Protein AF-A0A8T6ILC2-F1 (afdb_monomer_lite)

Secondary structure (DSSP, 8-state):
-HHHHHHHHHT-SEEEEEE-SSS--TTHHHHHHHHHTTEEEEEEEEE-SS-EEEEEEETTS-TTPPP--EEETTSEEEEEEEEEEETTTTEEEEEEEEEES-GGGGGGEEEEEEEE-TT--EEEEPPPEE--SSBPPPEEEEEE-TTPPSEEEEEEEEEEESTTTT-EEPEEETTT--EESSEEEEEEEE--

pLDDT: mean 87.61, std 8.76, range [58.69, 98.25]

Structure (mmCIF, N/CA/C/O backbone):
data_AF-A0A8T6ILC2-F1
#
_entry.id   AF-A0A8T6ILC2-F1
#
loop_
_atom_site.group_PDB
_atom_site.id
_atom_site.type_symbol
_atom_site.label_atom_id
_atom_site.label_alt_id
_atom_site.label_comp_id
_atom_site.label_asym_id
_atom_site.label_entity_id
_atom_site.label_seq_id
_atom_site.pdbx_PDB_ins_code
_atom_site.Cartn_x
_atom_site.Cartn_y
_atom_site.Cartn_z
_atom_site.occupancy
_atom_site.B_iso_or_equiv
_atom_site.auth_seq_id
_atom_site.auth_comp_id
_atom_site.auth_asym_id
_atom_site.auth_atom_id
_atom_site.pdbx_PDB_model_num
ATOM 1 N N . MET A 1 1 ? 20.464 -16.814 -11.482 1.00 58.69 1 MET A N 1
ATOM 2 C CA . MET A 1 1 ? 19.665 -16.179 -12.547 1.00 58.69 1 MET A CA 1
ATOM 3 C C . MET A 1 1 ? 18.158 -16.313 -12.334 1.00 58.69 1 MET A C 1
ATOM 5 O O . MET A 1 1 ? 17.590 -15.337 -11.878 1.00 58.69 1 MET A O 1
ATOM 9 N N . GLN A 1 2 ? 17.495 -17.464 -12.552 1.00 63.25 2 GLN A N 1
ATOM 10 C CA . GLN A 1 2 ? 16.023 -17.565 -12.376 1.00 63.25 2 GLN A CA 1
ATOM 11 C C . GLN A 1 2 ? 15.540 -17.148 -10.967 1.00 63.25 2 GLN A C 1
ATOM 13 O O . GLN A 1 2 ? 14.618 -16.349 -10.848 1.00 63.25 2 GLN A O 1
ATOM 18 N N . ASN A 1 3 ? 16.231 -17.577 -9.903 1.00 67.19 3 ASN A N 1
ATOM 19 C CA . ASN A 1 3 ? 15.891 -17.179 -8.525 1.00 67.19 3 ASN A CA 1
ATOM 20 C C . ASN A 1 3 ? 16.144 -15.689 -8.221 1.00 67.19 3 ASN A C 1
ATOM 22 O O . ASN A 1 3 ? 15.488 -15.130 -7.351 1.00 67.19 3 ASN A O 1
ATOM 26 N N . GLU A 1 4 ? 17.094 -15.049 -8.906 1.00 73.69 4 GLU A N 1
ATOM 27 C CA . GLU A 1 4 ? 17.408 -13.624 -8.708 1.00 73.69 4 GLU A CA 1
ATOM 28 C C . GLU A 1 4 ? 16.397 -12.741 -9.444 1.00 73.69 4 GLU A C 1
ATOM 30 O O . GLU A 1 4 ? 15.959 -11.733 -8.903 1.00 73.69 4 GLU A O 1
ATOM 35 N N . ILE A 1 5 ? 15.980 -13.159 -10.644 1.00 73.75 5 ILE A N 1
ATOM 36 C CA . ILE A 1 5 ? 14.933 -12.493 -11.424 1.00 73.75 5 ILE A CA 1
ATOM 37 C C . ILE A 1 5 ? 13.593 -12.586 -10.690 1.00 73.75 5 ILE A C 1
ATOM 39 O O . ILE A 1 5 ? 12.946 -11.564 -10.499 1.00 73.75 5 ILE A O 1
ATOM 43 N N . ALA A 1 6 ? 13.214 -13.773 -10.204 1.00 72.19 6 ALA A N 1
ATOM 44 C CA . ALA A 1 6 ? 11.998 -13.942 -9.408 1.00 72.19 6 ALA A CA 1
ATOM 45 C C . ALA A 1 6 ? 12.031 -13.089 -8.127 1.00 72.19 6 ALA A C 1
ATOM 47 O O . ALA A 1 6 ? 11.072 -12.387 -7.824 1.00 72.19 6 ALA A O 1
ATOM 48 N N . ALA A 1 7 ? 13.166 -13.068 -7.416 1.00 70.31 7 ALA A N 1
ATOM 49 C CA . ALA A 1 7 ? 13.316 -12.235 -6.226 1.00 70.31 7 ALA A CA 1
ATOM 50 C C . ALA A 1 7 ? 13.180 -10.733 -6.530 1.00 70.31 7 ALA A C 1
ATOM 52 O O . ALA A 1 7 ? 12.572 -10.024 -5.733 1.00 70.31 7 ALA A O 1
ATOM 53 N N . ALA A 1 8 ? 13.718 -10.262 -7.659 1.00 74.25 8 ALA A N 1
ATOM 54 C CA . ALA A 1 8 ? 13.596 -8.873 -8.094 1.00 74.25 8 ALA A CA 1
ATOM 55 C C . ALA A 1 8 ? 12.170 -8.524 -8.565 1.00 74.25 8 ALA A C 1
ATOM 57 O O . ALA A 1 8 ? 11.694 -7.421 -8.306 1.00 74.25 8 ALA A O 1
ATOM 58 N N . ILE A 1 9 ? 11.469 -9.455 -9.217 1.00 78.88 9 ILE A N 1
ATOM 59 C CA . ILE A 1 9 ? 10.058 -9.316 -9.619 1.00 78.88 9 ILE A CA 1
ATOM 60 C C . ILE A 1 9 ? 9.171 -9.155 -8.380 1.00 78.88 9 ILE A C 1
ATOM 62 O O . ILE A 1 9 ? 8.407 -8.197 -8.291 1.00 78.88 9 ILE A O 1
ATOM 66 N N . ASP A 1 10 ? 9.337 -10.027 -7.385 1.00 70.50 10 ASP A N 1
ATOM 67 C CA . ASP A 1 10 ? 8.551 -10.006 -6.143 1.00 70.50 10 ASP A CA 1
ATOM 68 C C . ASP A 1 10 ? 8.832 -8.768 -5.268 1.00 70.50 10 ASP A C 1
ATOM 70 O O . ASP A 1 10 ? 8.049 -8.411 -4.386 1.00 70.50 10 ASP A O 1
ATOM 74 N N . GLU A 1 11 ? 9.960 -8.093 -5.495 1.00 71.75 11 GLU A N 1
ATOM 75 C CA . GLU A 1 11 ? 10.343 -6.856 -4.812 1.00 71.75 11 GLU A CA 1
ATOM 76 C C . GLU A 1 11 ? 9.658 -5.603 -5.365 1.00 71.75 11 GLU A C 1
ATOM 78 O O . GLU A 1 11 ? 9.783 -4.537 -4.761 1.00 71.75 11 GLU A O 1
ATOM 83 N N . ASN A 1 12 ? 8.912 -5.703 -6.469 1.00 74.50 12 ASN A N 1
ATOM 84 C CA . ASN A 1 12 ? 8.311 -4.554 -7.140 1.00 74.50 12 ASN A CA 1
ATOM 85 C C . ASN A 1 12 ? 6.824 -4.819 -7.424 1.00 74.50 12 ASN A C 1
ATOM 87 O O . ASN A 1 12 ? 6.505 -5.805 -8.081 1.00 74.50 12 ASN A O 1
ATOM 91 N N . PRO A 1 13 ? 5.872 -3.954 -7.021 1.00 72.19 13 PRO A N 1
ATOM 92 C CA . PRO A 1 13 ? 4.458 -4.184 -7.310 1.00 72.19 13 PRO A CA 1
ATOM 93 C C . PRO A 1 13 ? 4.099 -3.753 -8.724 1.00 72.19 13 PRO A C 1
ATOM 95 O O . PRO A 1 13 ? 2.994 -4.020 -9.170 1.00 72.19 13 PRO A O 1
ATOM 98 N N . PHE A 1 14 ? 5.015 -3.066 -9.402 1.00 78.56 14 PHE A N 1
ATOM 99 C CA . PHE A 1 14 ? 4.889 -2.551 -10.743 1.00 78.56 14 PHE A CA 1
ATOM 100 C C . PHE A 1 14 ? 6.153 -2.932 -11.482 1.00 78.56 14 PHE A C 1
ATOM 102 O O . PHE A 1 14 ? 7.262 -2.669 -11.016 1.00 78.56 14 PHE A O 1
ATOM 109 N N . LEU A 1 15 ? 5.974 -3.532 -12.644 1.00 88.19 15 LEU A N 1
ATOM 110 C CA . LEU A 1 15 ? 7.062 -3.935 -13.508 1.00 88.19 15 LEU A CA 1
ATOM 111 C C . LEU A 1 15 ? 6.803 -3.358 -14.889 1.00 88.19 15 LEU A C 1
ATOM 113 O O . LEU A 1 15 ? 5.693 -3.437 -15.414 1.00 88.19 15 LEU A O 1
ATOM 117 N N . LEU A 1 16 ? 7.842 -2.765 -15.466 1.00 90.75 16 LEU A N 1
ATOM 118 C CA . LEU A 1 16 ? 7.870 -2.442 -16.881 1.00 90.75 16 LEU A CA 1
ATOM 119 C C . LEU A 1 16 ? 8.690 -3.517 -17.568 1.00 90.75 16 LEU A C 1
ATOM 121 O O . LEU A 1 16 ? 9.898 -3.617 -17.348 1.00 90.75 16 LEU A O 1
ATOM 125 N N . PHE A 1 17 ? 8.026 -4.324 -18.382 1.00 93.94 17 PHE A N 1
ATOM 126 C CA . PHE A 1 17 ? 8.690 -5.338 -19.176 1.00 93.94 17 PHE A CA 1
ATOM 127 C C . PHE A 1 17 ? 8.902 -4.799 -20.586 1.00 93.94 17 PHE A C 1
ATOM 129 O O . PHE A 1 17 ? 7.945 -4.612 -21.335 1.00 93.94 17 PHE A O 1
ATOM 136 N N . SER A 1 18 ? 10.160 -4.492 -20.906 1.00 94.06 18 SER A N 1
ATOM 137 C CA . SER A 1 18 ? 10.584 -3.940 -22.193 1.00 94.06 18 SER A CA 1
ATOM 138 C C . SER A 1 18 ? 11.360 -4.986 -22.983 1.00 94.06 18 SER A C 1
ATOM 140 O O . SER A 1 18 ? 12.277 -5.606 -22.441 1.00 94.06 18 SER A O 1
ATOM 142 N N . TYR A 1 19 ? 11.010 -5.182 -24.251 1.00 94.31 19 TYR A N 1
ATOM 143 C CA . TYR A 1 19 ? 11.676 -6.135 -25.138 1.00 94.31 19 TYR A CA 1
ATOM 144 C C . TYR A 1 19 ? 11.563 -5.718 -26.609 1.00 94.31 19 TYR A C 1
ATOM 146 O O . TYR A 1 19 ? 10.662 -4.971 -26.980 1.00 94.31 19 TYR A O 1
ATOM 154 N N . ASN A 1 20 ? 12.465 -6.220 -27.458 1.00 94.56 20 ASN A N 1
ATOM 155 C CA . ASN A 1 20 ? 12.355 -6.087 -28.913 1.00 94.56 20 ASN A CA 1
ATOM 156 C C . ASN A 1 20 ? 11.513 -7.258 -29.469 1.00 94.56 20 ASN A C 1
ATOM 158 O O . ASN A 1 20 ? 11.902 -8.415 -29.277 1.00 94.56 20 ASN A O 1
ATOM 162 N N . PRO A 1 21 ? 10.380 -7.011 -30.157 1.00 89.19 21 PRO A N 1
ATOM 163 C CA . PRO A 1 21 ? 9.545 -8.067 -30.737 1.00 89.19 21 PRO A CA 1
ATOM 164 C C . PRO A 1 21 ? 10.257 -8.961 -31.758 1.00 89.19 21 PRO A C 1
ATOM 166 O O . PRO A 1 21 ? 9.912 -10.139 -31.866 1.00 89.19 21 PRO A O 1
ATOM 169 N N . GLN A 1 22 ? 11.227 -8.411 -32.496 1.00 90.06 22 GLN A N 1
ATOM 170 C CA . GLN A 1 22 ? 11.993 -9.116 -33.531 1.00 90.06 22 GLN A CA 1
ATOM 171 C C . GLN A 1 22 ? 13.169 -9.912 -32.954 1.00 90.06 22 GLN A C 1
ATOM 173 O O . GLN A 1 22 ? 13.629 -10.873 -33.567 1.00 90.06 22 GLN A O 1
ATOM 178 N N . GLU A 1 23 ? 13.645 -9.533 -31.767 1.00 88.81 23 GLU A N 1
ATOM 179 C CA . GLU A 1 23 ? 14.846 -10.084 -31.133 1.00 88.81 23 GLU A CA 1
ATOM 180 C C . GLU A 1 23 ? 14.536 -10.591 -29.718 1.00 88.81 23 GLU A C 1
ATOM 182 O O . GLU A 1 23 ? 15.171 -10.206 -28.732 1.00 88.81 23 GLU A O 1
ATOM 187 N N . LYS A 1 24 ? 13.532 -11.468 -29.592 1.00 84.06 24 LYS A N 1
ATOM 188 C CA . LYS A 1 24 ? 13.235 -12.114 -28.307 1.00 84.06 24 LYS A CA 1
ATOM 189 C C . LYS A 1 24 ? 14.421 -12.9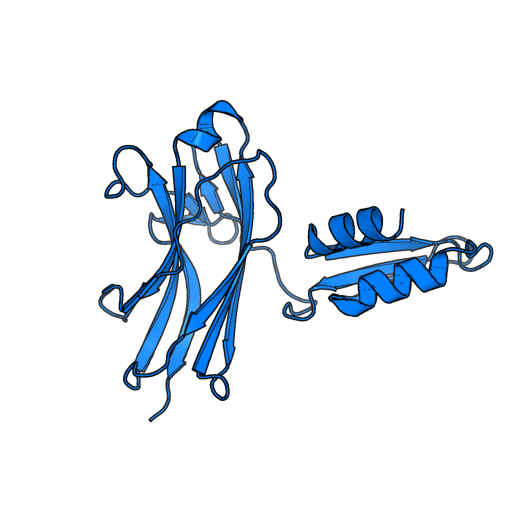73 -27.871 1.00 84.06 24 LYS A C 1
ATOM 191 O O . LYS A 1 24 ? 14.809 -13.905 -28.569 1.00 84.06 24 LYS A O 1
ATOM 196 N N . SER A 1 25 ? 14.979 -12.668 -26.702 1.00 84.06 25 SER A N 1
ATOM 197 C CA . SER A 1 25 ? 16.040 -13.477 -26.097 1.00 84.06 25 SER A CA 1
ATOM 198 C C . SER A 1 25 ? 15.537 -14.873 -25.723 1.00 84.06 25 SER A C 1
ATOM 200 O O . SER A 1 25 ? 14.368 -15.015 -25.367 1.00 84.06 25 SER A O 1
ATOM 202 N N . ASP A 1 26 ? 16.438 -15.850 -25.634 1.00 86.81 26 ASP A N 1
ATOM 203 C CA . ASP A 1 26 ? 16.120 -17.224 -25.208 1.00 86.81 26 ASP A CA 1
ATOM 204 C C . ASP A 1 26 ? 15.488 -17.321 -23.802 1.00 86.81 26 ASP A C 1
ATOM 206 O O . ASP A 1 26 ? 14.866 -18.325 -23.476 1.00 86.81 26 ASP A O 1
ATOM 210 N N . ILE A 1 27 ? 15.628 -16.284 -22.965 1.00 85.81 27 ILE A N 1
ATOM 211 C CA . ILE A 1 27 ? 15.047 -16.221 -21.612 1.00 85.81 27 ILE A CA 1
ATOM 212 C C . ILE A 1 27 ? 13.701 -15.482 -21.554 1.00 85.81 27 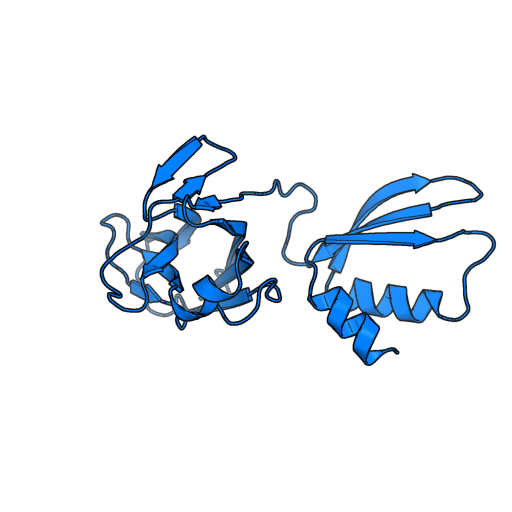ILE A C 1
ATOM 214 O O . ILE A 1 27 ? 13.159 -15.297 -20.468 1.00 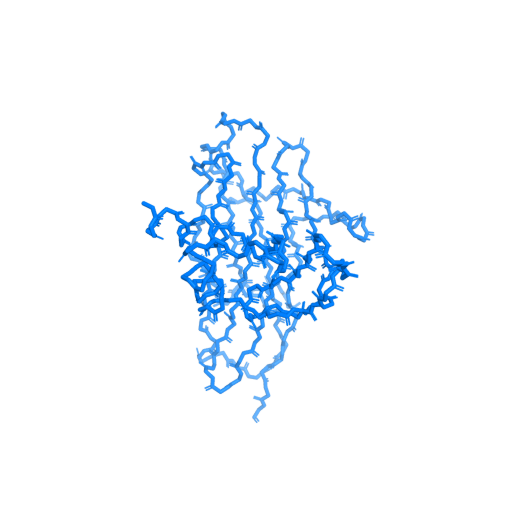85.81 27 ILE A O 1
ATOM 218 N N . PHE A 1 28 ? 13.177 -15.006 -22.689 1.00 91.00 28 PHE A N 1
ATOM 219 C CA . PHE A 1 28 ? 11.987 -14.149 -22.724 1.00 91.00 28 PHE A CA 1
ATOM 220 C C . PHE A 1 28 ? 10.777 -14.822 -22.067 1.00 91.00 28 PHE A C 1
ATOM 222 O O . PHE A 1 28 ? 10.161 -14.232 -21.181 1.00 91.00 28 PHE A O 1
ATOM 229 N N . ASP A 1 29 ? 10.473 -16.060 -22.463 1.00 90.75 29 ASP A N 1
ATOM 230 C CA . ASP A 1 29 ? 9.308 -16.790 -21.953 1.00 90.75 29 ASP A CA 1
ATOM 231 C C . ASP A 1 29 ? 9.460 -17.128 -20.462 1.00 90.75 29 ASP A C 1
ATOM 233 O O . ASP A 1 29 ? 8.488 -17.044 -19.715 1.00 90.75 29 ASP A O 1
ATOM 237 N N . ASP A 1 30 ? 10.683 -17.420 -20.005 1.00 89.81 30 ASP A N 1
ATOM 238 C CA . ASP A 1 30 ? 10.985 -17.663 -18.590 1.00 89.81 30 ASP A CA 1
ATOM 239 C C . ASP A 1 30 ? 10.739 -16.411 -17.735 1.00 89.81 30 ASP A C 1
ATOM 241 O O . ASP A 1 30 ? 10.136 -16.491 -16.663 1.00 89.81 30 ASP A O 1
ATOM 245 N N . VAL A 1 31 ? 11.197 -15.242 -18.200 1.00 90.00 31 VAL A N 1
ATOM 246 C CA . VAL A 1 31 ? 10.984 -13.966 -17.500 1.00 90.00 31 VAL A CA 1
ATOM 247 C C . VAL A 1 31 ? 9.505 -13.600 -17.506 1.00 90.00 31 VAL A C 1
ATOM 249 O O . VAL A 1 31 ? 8.967 -13.233 -16.463 1.00 90.00 31 VAL A O 1
ATOM 252 N N . LEU A 1 32 ? 8.830 -13.735 -18.649 1.00 91.75 32 LEU A N 1
ATOM 253 C CA . LEU A 1 32 ? 7.407 -13.436 -18.765 1.00 91.75 32 LEU A CA 1
ATOM 254 C C . LEU A 1 32 ? 6.568 -14.340 -17.854 1.00 91.75 32 LEU A C 1
ATOM 256 O O . LEU A 1 32 ? 5.698 -13.841 -17.144 1.00 91.75 32 LEU A O 1
ATOM 260 N N . ALA A 1 33 ? 6.863 -15.642 -17.815 1.00 90.38 33 ALA A N 1
ATOM 261 C CA . ALA A 1 33 ? 6.202 -16.584 -16.918 1.00 90.38 33 ALA A CA 1
ATOM 262 C C . ALA A 1 33 ? 6.452 -16.243 -15.441 1.00 90.38 33 ALA A C 1
ATOM 264 O O . ALA A 1 33 ? 5.534 -16.347 -14.629 1.00 90.38 33 ALA A O 1
ATOM 265 N N . ALA A 1 34 ? 7.664 -15.803 -15.086 1.00 89.69 34 ALA A N 1
ATOM 266 C CA . ALA A 1 34 ? 7.973 -15.365 -13.728 1.00 89.69 34 ALA A CA 1
ATOM 267 C C . ALA A 1 34 ? 7.196 -14.098 -13.332 1.00 89.69 34 ALA A C 1
ATOM 269 O O . ALA A 1 34 ? 6.699 -14.025 -12.212 1.00 89.69 34 ALA A O 1
ATOM 270 N N . ILE A 1 35 ? 7.047 -13.127 -14.242 1.00 90.69 35 ILE A N 1
ATOM 271 C CA . ILE A 1 35 ? 6.232 -11.923 -14.011 1.00 90.69 35 ILE A CA 1
ATOM 272 C C . ILE A 1 35 ? 4.763 -12.322 -13.828 1.00 90.69 35 ILE A C 1
ATOM 274 O O . ILE A 1 35 ? 4.132 -11.963 -12.840 1.00 90.69 35 ILE A O 1
ATOM 278 N N . GLN A 1 36 ? 4.228 -13.121 -14.750 1.00 90.88 36 GLN A N 1
ATOM 279 C CA . GLN A 1 36 ? 2.818 -13.524 -14.761 1.00 90.88 36 GLN A CA 1
ATOM 280 C C . GLN A 1 36 ? 2.434 -14.494 -13.635 1.00 90.88 36 GLN A C 1
ATOM 282 O O . GLN A 1 36 ? 1.256 -14.801 -13.474 1.00 90.88 36 GLN A O 1
ATOM 287 N N . ALA A 1 37 ? 3.400 -14.988 -12.856 1.00 87.50 37 ALA A N 1
ATOM 288 C CA . ALA A 1 37 ? 3.119 -15.819 -11.692 1.00 87.50 37 ALA A CA 1
ATOM 289 C C . ALA A 1 37 ? 2.459 -15.027 -10.551 1.00 87.50 37 ALA A C 1
ATOM 291 O O . ALA A 1 37 ? 1.675 -15.604 -9.801 1.00 87.50 37 ALA A O 1
ATOM 292 N N . ASN A 1 38 ? 2.794 -13.737 -10.418 1.00 81.00 38 ASN A N 1
ATOM 293 C CA . ASN A 1 38 ? 2.338 -12.876 -9.323 1.00 81.00 38 ASN A CA 1
ATOM 294 C C . ASN A 1 38 ? 1.825 -11.502 -9.796 1.00 81.00 38 ASN A C 1
ATOM 296 O O . ASN A 1 38 ? 1.365 -10.717 -8.956 1.00 81.00 38 ASN A O 1
ATOM 300 N N . HIS A 1 39 ? 1.914 -11.194 -11.097 1.00 88.38 39 HIS A N 1
ATOM 301 C CA . HIS A 1 39 ? 1.521 -9.908 -11.669 1.00 88.38 39 HIS A CA 1
ATOM 302 C C . HIS A 1 39 ? 0.593 -10.028 -12.881 1.00 88.38 39 HIS A C 1
ATOM 304 O O . HIS A 1 39 ? 0.823 -10.783 -13.827 1.00 88.38 39 HIS A O 1
ATOM 310 N N . ASN A 1 40 ? -0.391 -9.138 -12.907 1.00 89.06 40 ASN A N 1
ATOM 311 C CA . ASN A 1 40 ? -1.387 -8.988 -13.939 1.00 89.06 40 ASN A CA 1
ATOM 312 C C . ASN A 1 40 ? -0.904 -7.948 -14.942 1.00 89.06 40 ASN A C 1
ATOM 314 O O . ASN A 1 40 ? -0.442 -6.859 -14.585 1.00 89.06 40 ASN A O 1
ATOM 318 N N . ARG A 1 41 ? -1.050 -8.265 -16.228 1.00 93.19 41 ARG A N 1
ATOM 319 C CA . ARG A 1 41 ? -0.804 -7.305 -17.304 1.00 93.19 41 ARG A CA 1
ATOM 320 C C . ARG A 1 41 ? -1.863 -6.204 -17.262 1.00 93.19 41 ARG A C 1
ATOM 322 O O . ARG A 1 41 ? -3.056 -6.497 -17.301 1.00 93.19 41 ARG A O 1
ATOM 329 N N . CYS A 1 42 ? -1.423 -4.952 -17.282 1.00 90.62 42 CYS A N 1
ATOM 330 C CA . CYS A 1 42 ? -2.298 -3.787 -17.293 1.00 90.62 42 CYS A CA 1
ATOM 331 C C . CYS A 1 42 ? -2.498 -3.209 -18.683 1.00 90.62 42 CYS A C 1
ATOM 333 O O . CYS A 1 42 ? -3.606 -3.188 -19.212 1.00 90.62 42 CYS A O 1
ATOM 335 N N . GLU A 1 43 ? -1.415 -2.734 -19.281 1.00 92.31 43 GLU A N 1
ATOM 336 C CA . GLU A 1 43 ? -1.461 -1.973 -20.521 1.00 92.31 43 GLU A CA 1
ATOM 337 C C . GLU A 1 43 ? -0.157 -2.134 -21.297 1.00 92.31 43 GLU A C 1
ATOM 339 O O . GLU A 1 43 ? 0.891 -2.466 -20.735 1.00 92.31 43 GLU A O 1
ATOM 344 N N . THR A 1 44 ? -0.235 -1.874 -22.599 1.00 95.50 44 THR A N 1
ATOM 345 C CA . THR A 1 44 ? 0.942 -1.656 -23.437 1.00 95.50 44 THR A CA 1
ATOM 346 C C . THR A 1 44 ? 1.215 -0.157 -23.467 1.00 95.50 44 THR A C 1
ATOM 348 O O . THR A 1 44 ? 0.363 0.614 -23.902 1.00 95.50 44 THR A O 1
ATOM 351 N N . LEU A 1 45 ? 2.393 0.248 -22.995 1.00 93.62 45 LEU A N 1
ATOM 352 C CA . LEU A 1 45 ? 2.830 1.646 -22.969 1.00 93.62 45 LEU A CA 1
ATOM 353 C C . LEU A 1 45 ? 3.514 2.057 -24.274 1.00 93.62 45 LEU A C 1
ATOM 355 O O . LEU A 1 45 ? 3.417 3.209 -24.692 1.00 93.62 45 LEU A O 1
ATOM 359 N N . VAL A 1 46 ? 4.230 1.120 -24.899 1.00 95.81 46 VAL A N 1
ATOM 360 C CA . VAL A 1 46 ? 4.944 1.323 -26.163 1.00 95.81 46 VAL A CA 1
ATOM 361 C C . VAL A 1 46 ? 4.715 0.104 -27.042 1.00 95.81 46 VAL A C 1
ATOM 363 O O . VAL A 1 46 ? 4.907 -1.020 -26.583 1.00 95.81 46 VAL A O 1
ATOM 366 N N . ASP A 1 47 ? 4.320 0.348 -28.288 1.00 96.25 47 ASP A N 1
ATOM 367 C CA . ASP A 1 47 ? 4.100 -0.667 -29.317 1.00 96.25 47 ASP A CA 1
ATOM 368 C C . ASP A 1 47 ? 4.727 -0.180 -30.630 1.00 96.25 47 ASP A C 1
ATOM 370 O O . ASP A 1 47 ? 4.144 0.630 -31.356 1.00 96.25 47 ASP A O 1
ATOM 374 N N . THR A 1 48 ? 5.973 -0.584 -30.879 1.00 95.62 48 THR A N 1
ATOM 375 C CA . THR A 1 48 ? 6.698 -0.314 -32.125 1.00 95.62 48 THR A CA 1
ATOM 376 C C . THR A 1 48 ? 7.386 -1.583 -32.627 1.00 95.62 48 THR A C 1
ATOM 378 O O . THR A 1 48 ? 7.465 -2.587 -31.920 1.00 95.62 48 THR A O 1
ATOM 381 N N . GLU A 1 49 ? 7.908 -1.548 -33.857 1.00 92.88 49 GLU A N 1
ATOM 382 C CA . GLU A 1 49 ? 8.625 -2.694 -34.438 1.00 92.88 49 GLU A CA 1
ATOM 383 C C . GLU A 1 49 ? 9.894 -3.065 -33.654 1.00 92.88 49 GLU A C 1
ATOM 385 O O . GLU A 1 49 ? 10.235 -4.245 -33.584 1.00 92.88 49 GLU A O 1
ATOM 390 N N . ASP A 1 50 ? 10.550 -2.078 -33.035 1.00 93.44 50 ASP A N 1
ATOM 391 C CA . ASP A 1 50 ? 11.837 -2.244 -32.349 1.00 93.44 50 ASP A CA 1
ATOM 392 C C . ASP A 1 50 ? 11.700 -2.410 -30.829 1.00 93.44 50 ASP A C 1
ATOM 394 O O . ASP A 1 50 ? 12.595 -2.948 -30.175 1.00 93.44 50 ASP A O 1
ATOM 398 N N . VAL A 1 51 ? 10.610 -1.909 -30.238 1.00 94.25 51 VAL A N 1
ATOM 399 C CA . VAL A 1 51 ? 10.414 -1.867 -28.785 1.00 94.25 51 VAL A CA 1
ATOM 400 C C . VAL A 1 51 ? 8.949 -2.083 -28.435 1.00 94.25 51 VAL A C 1
ATOM 402 O O . VAL A 1 51 ? 8.058 -1.365 -28.885 1.00 94.25 51 VAL A O 1
ATOM 405 N N . PHE A 1 52 ? 8.727 -3.011 -27.515 1.00 96.00 52 PHE A N 1
ATOM 406 C CA . PHE A 1 52 ? 7.450 -3.243 -26.869 1.00 96.00 52 PHE A CA 1
ATOM 407 C C . PHE A 1 52 ? 7.620 -3.101 -25.361 1.00 96.00 52 PHE A C 1
ATOM 409 O O . PHE A 1 52 ? 8.523 -3.705 -24.781 1.00 96.00 52 PHE A O 1
ATOM 416 N N . VAL A 1 53 ? 6.776 -2.286 -24.726 1.00 95.62 53 VAL A N 1
ATOM 417 C CA . VAL A 1 53 ? 6.799 -2.070 -23.273 1.00 95.62 53 VAL A CA 1
ATOM 418 C C . VAL A 1 53 ? 5.425 -2.350 -22.702 1.00 95.62 53 VAL A C 1
ATOM 420 O O . VAL A 1 53 ? 4.453 -1.667 -23.025 1.00 95.62 53 VAL A O 1
ATOM 423 N N . GLU A 1 54 ? 5.360 -3.316 -21.797 1.00 95.62 54 GLU A N 1
ATOM 424 C CA . GLU A 1 54 ? 4.154 -3.664 -21.057 1.00 95.62 54 GLU A CA 1
ATOM 425 C C . GLU A 1 54 ? 4.298 -3.309 -19.589 1.00 95.62 54 GLU A C 1
ATOM 427 O O . GLU A 1 54 ? 5.354 -3.497 -18.979 1.00 95.62 54 GLU A O 1
ATOM 432 N N . ARG A 1 55 ? 3.201 -2.834 -19.008 1.00 91.81 55 ARG A N 1
ATOM 433 C CA . ARG A 1 55 ? 3.091 -2.626 -17.573 1.00 91.81 55 ARG A CA 1
ATOM 434 C C . ARG A 1 55 ? 2.406 -3.826 -16.938 1.00 91.81 55 ARG A C 1
ATOM 436 O O . ARG A 1 55 ? 1.293 -4.185 -17.322 1.00 91.81 55 ARG A O 1
ATOM 443 N N . TYR A 1 56 ? 3.056 -4.380 -15.928 1.00 91.31 56 TYR A N 1
ATOM 444 C CA . TYR A 1 56 ? 2.527 -5.417 -15.055 1.00 91.31 56 TYR A CA 1
ATOM 445 C C . TYR A 1 56 ? 2.386 -4.866 -13.644 1.00 91.31 56 TYR A C 1
ATOM 447 O O . TYR A 1 56 ? 3.184 -4.030 -13.211 1.00 91.31 56 TYR A O 1
ATOM 455 N N . ILE A 1 57 ? 1.367 -5.328 -12.935 1.00 84.94 57 ILE A N 1
ATOM 456 C CA . ILE A 1 57 ? 1.081 -4.935 -11.563 1.00 84.94 57 ILE A CA 1
ATOM 457 C C . ILE A 1 57 ? 0.824 -6.178 -10.726 1.00 84.94 57 ILE A C 1
ATOM 459 O O . ILE A 1 57 ? 0.231 -7.114 -11.241 1.00 84.94 57 ILE A O 1
ATOM 463 N N . VAL A 1 58 ? 1.250 -6.227 -9.466 1.00 79.56 58 VAL A N 1
ATOM 464 C CA . VAL A 1 58 ? 0.986 -7.401 -8.618 1.00 79.56 58 VAL A CA 1
ATOM 465 C C . VAL A 1 58 ? -0.516 -7.705 -8.623 1.00 79.56 58 VAL A C 1
ATOM 467 O O . VAL A 1 58 ? -1.313 -6.775 -8.525 1.00 79.56 58 VAL A O 1
ATOM 470 N N . ASP A 1 59 ? -0.915 -8.974 -8.741 1.00 74.75 59 ASP A N 1
ATOM 471 C CA . ASP A 1 59 ? -2.277 -9.392 -9.134 1.00 74.75 59 ASP A CA 1
ATOM 472 C C . ASP A 1 59 ? -3.426 -8.797 -8.310 1.00 74.75 59 ASP A C 1
ATOM 474 O O . ASP A 1 59 ? -4.580 -8.765 -8.733 1.00 74.75 59 ASP A O 1
ATOM 478 N N . MET A 1 60 ? -3.106 -8.341 -7.108 1.00 67.06 60 MET A N 1
ATOM 479 C CA . MET A 1 60 ? -4.035 -7.792 -6.131 1.00 67.06 60 MET A CA 1
ATOM 480 C C . MET A 1 60 ? -4.285 -6.294 -6.293 1.00 67.06 60 MET A C 1
ATOM 482 O O . MET A 1 60 ? -5.166 -5.747 -5.631 1.00 67.06 60 MET A O 1
ATOM 486 N N . LEU A 1 61 ? -3.482 -5.623 -7.113 1.00 70.38 61 LEU A N 1
ATOM 487 C CA . LEU A 1 61 ? -3.663 -4.227 -7.448 1.00 70.38 61 LEU A CA 1
ATOM 488 C C . LEU A 1 61 ? -4.493 -4.086 -8.708 1.00 70.38 61 LEU A C 1
ATOM 490 O O . LEU A 1 61 ? -4.349 -4.825 -9.681 1.00 70.38 61 LEU A O 1
ATOM 494 N N . ARG A 1 62 ? -5.328 -3.052 -8.708 1.00 77.06 62 ARG A N 1
ATOM 495 C CA . ARG A 1 62 ? -5.964 -2.610 -9.937 1.00 77.06 62 ARG A CA 1
ATOM 496 C C . ARG A 1 62 ? -4.963 -1.826 -10.770 1.00 77.06 62 ARG A C 1
ATOM 498 O O . ARG A 1 62 ? -4.177 -1.043 -10.246 1.00 77.06 62 ARG A O 1
ATOM 505 N N . CYS A 1 63 ? -5.045 -1.984 -12.080 1.00 80.25 63 CYS A N 1
ATOM 506 C CA . CYS A 1 63 ? -4.174 -1.282 -13.016 1.00 80.25 63 CYS A CA 1
ATOM 507 C C . CYS A 1 63 ? -4.295 0.248 -12.970 1.00 80.25 63 CYS A C 1
ATOM 509 O O . CYS A 1 63 ? -3.335 0.947 -13.289 1.00 80.25 63 CYS A O 1
ATOM 511 N N . ASP A 1 64 ? -5.449 0.757 -12.539 1.00 79.31 64 ASP A N 1
ATOM 512 C CA . ASP A 1 64 ? -5.729 2.175 -12.318 1.00 79.31 64 ASP A CA 1
ATOM 513 C C . ASP A 1 64 ? -5.411 2.647 -10.887 1.00 79.31 64 ASP A C 1
ATOM 515 O O . ASP A 1 64 ? -5.822 3.737 -10.501 1.00 79.31 64 ASP A O 1
ATOM 519 N N . HIS A 1 65 ? -4.689 1.849 -10.089 1.00 79.69 65 HIS A N 1
ATOM 520 C CA . HIS A 1 65 ? -4.270 2.250 -8.747 1.00 79.69 65 HIS A CA 1
ATOM 521 C C . HIS A 1 65 ? -3.326 3.453 -8.804 1.00 79.69 65 HIS A C 1
ATOM 523 O O . HIS A 1 65 ? -2.252 3.402 -9.415 1.00 79.69 65 HIS A O 1
ATOM 529 N N . GLU A 1 66 ? -3.734 4.529 -8.139 1.00 79.62 66 GLU A N 1
ATOM 530 C CA . GLU A 1 66 ? -2.915 5.713 -7.919 1.00 79.62 66 GLU A CA 1
ATOM 531 C C . GLU A 1 66 ? -2.097 5.542 -6.640 1.00 79.62 66 GLU A C 1
ATOM 533 O O . GLU A 1 66 ? -2.630 5.169 -5.597 1.00 79.62 66 GLU A O 1
ATOM 538 N N . TYR A 1 67 ? -0.804 5.859 -6.713 1.00 81.50 67 TYR A N 1
ATOM 539 C CA . TYR A 1 67 ? 0.081 5.804 -5.556 1.00 81.50 67 TYR A CA 1
ATOM 540 C C . TYR A 1 67 ? -0.415 6.711 -4.428 1.00 81.50 67 TYR A C 1
ATOM 542 O O . TYR A 1 67 ? -0.711 7.890 -4.639 1.00 81.50 67 TYR A O 1
ATOM 550 N N . GLN A 1 68 ? -0.410 6.173 -3.211 1.00 88.44 68 GLN A N 1
ATOM 551 C CA . GLN A 1 68 ? -0.780 6.886 -1.992 1.00 88.44 68 GLN A CA 1
ATOM 552 C C . GLN A 1 68 ? 0.422 6.968 -1.041 1.00 88.44 68 GLN A C 1
ATOM 554 O O . GLN A 1 68 ? 0.452 6.295 -0.000 1.00 88.44 68 GLN A O 1
ATOM 559 N N . PRO A 1 69 ? 1.451 7.765 -1.377 1.00 91.06 69 PRO A N 1
ATOM 560 C CA . PRO A 1 69 ? 2.635 7.877 -0.546 1.00 91.06 69 PRO A CA 1
ATOM 561 C C . PRO A 1 69 ? 2.359 8.674 0.733 1.00 91.06 69 PRO A C 1
ATOM 563 O O . PRO A 1 69 ? 1.571 9.622 0.748 1.00 91.06 69 PRO A O 1
ATOM 566 N N . ILE A 1 70 ? 3.081 8.327 1.798 1.00 92.88 70 ILE A N 1
ATOM 567 C CA . ILE A 1 70 ? 3.140 9.110 3.037 1.00 92.88 70 ILE A CA 1
ATOM 568 C C . ILE A 1 70 ? 4.574 9.556 3.242 1.00 92.88 70 ILE A C 1
ATOM 570 O O . ILE A 1 70 ? 5.488 8.731 3.242 1.00 92.88 70 ILE A O 1
ATOM 574 N N . LEU A 1 71 ? 4.760 10.852 3.446 1.00 94.06 71 LEU A N 1
ATOM 575 C CA . LEU A 1 71 ? 6.057 11.461 3.697 1.00 94.06 71 LEU A CA 1
ATOM 576 C C . LEU A 1 71 ? 6.184 11.791 5.181 1.00 94.06 71 LEU A C 1
ATOM 578 O O . LEU A 1 71 ? 5.295 12.418 5.754 1.00 94.06 71 LEU A O 1
ATOM 582 N N . TYR A 1 72 ? 7.295 11.401 5.794 1.00 92.69 72 TYR A N 1
ATOM 583 C CA . TYR A 1 72 ? 7.618 11.750 7.171 1.00 92.69 72 TYR A CA 1
ATOM 584 C C . TYR A 1 72 ? 8.803 12.720 7.187 1.00 92.69 72 TYR A C 1
ATOM 586 O O . TYR A 1 72 ? 9.731 12.597 6.388 1.00 92.69 72 TYR A O 1
ATOM 594 N N . GLU A 1 73 ? 8.794 13.691 8.106 1.00 90.31 73 GLU A N 1
ATOM 595 C CA . GLU A 1 73 ? 9.859 14.709 8.203 1.00 90.31 73 GLU A CA 1
ATOM 596 C C . GLU A 1 73 ? 11.233 14.110 8.513 1.00 90.31 73 GLU A C 1
ATOM 598 O O . GLU A 1 73 ? 12.263 14.671 8.148 1.00 90.31 73 GLU A O 1
ATOM 603 N N . ASN A 1 74 ? 11.249 12.946 9.160 1.00 87.00 74 ASN A N 1
ATOM 604 C CA . ASN A 1 74 ? 12.471 12.211 9.426 1.00 87.00 74 ASN A CA 1
ATOM 605 C C . ASN A 1 74 ? 13.063 11.565 8.161 1.00 87.00 74 ASN A C 1
ATOM 607 O O . ASN A 1 74 ? 14.145 11.022 8.250 1.00 87.00 74 ASN A O 1
ATOM 611 N N . GLY A 1 75 ? 12.440 11.632 6.983 1.00 87.38 75 GLY A N 1
ATOM 612 C CA . GLY A 1 75 ? 12.990 11.031 5.761 1.00 87.38 75 GLY A CA 1
ATOM 613 C C . GLY A 1 75 ? 12.595 9.568 5.548 1.00 87.38 75 GLY A C 1
ATOM 614 O O . GLY A 1 75 ? 13.057 8.944 4.591 1.00 87.38 75 GLY A O 1
ATOM 615 N N . ILE A 1 76 ? 11.705 9.028 6.386 1.00 89.81 76 ILE A N 1
ATOM 616 C CA . ILE A 1 76 ? 10.956 7.815 6.057 1.00 89.81 76 ILE A CA 1
ATOM 617 C C . ILE A 1 76 ? 9.845 8.182 5.076 1.00 89.81 76 ILE A C 1
ATOM 619 O O . ILE A 1 76 ? 9.204 9.232 5.171 1.00 89.81 76 ILE A O 1
ATOM 623 N N . LYS A 1 77 ? 9.588 7.288 4.130 1.00 90.00 77 LYS A N 1
ATOM 624 C CA . LYS A 1 77 ? 8.487 7.390 3.185 1.00 90.00 77 LYS A CA 1
ATOM 625 C C . LYS A 1 77 ? 7.777 6.054 3.100 1.00 90.00 77 LYS A C 1
ATOM 627 O O . LYS A 1 77 ? 8.407 5.045 2.812 1.00 90.00 77 LYS A O 1
ATOM 632 N N . ILE A 1 78 ? 6.461 6.042 3.269 1.00 89.88 78 ILE A N 1
ATOM 633 C CA . ILE A 1 78 ? 5.652 4.942 2.738 1.00 89.88 78 ILE A CA 1
ATOM 634 C C . ILE A 1 78 ? 5.483 5.237 1.254 1.00 89.88 78 ILE A C 1
ATOM 636 O O . ILE A 1 78 ? 4.942 6.277 0.884 1.00 89.88 78 ILE A O 1
ATOM 640 N N . VAL A 1 79 ? 6.026 4.365 0.410 1.00 86.88 79 VAL A N 1
ATOM 641 C CA . VAL A 1 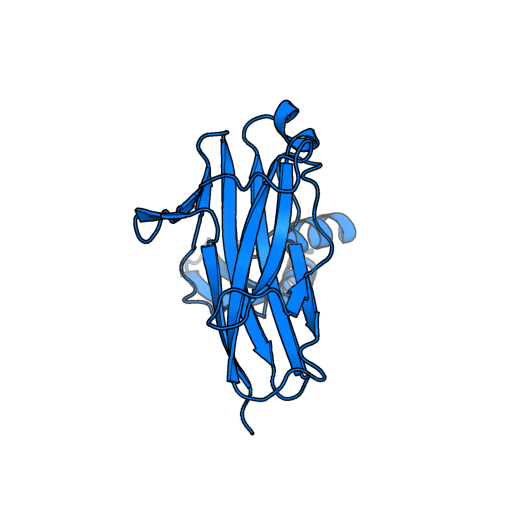79 ? 6.021 4.516 -1.050 1.00 86.88 79 VAL A CA 1
ATOM 642 C C . VAL A 1 79 ? 4.603 4.379 -1.577 1.00 86.88 79 VAL A C 1
ATOM 644 O O . VAL A 1 79 ? 4.183 5.162 -2.425 1.00 86.88 79 VAL A O 1
ATOM 647 N N . ASP A 1 80 ? 3.875 3.404 -1.041 1.00 87.75 80 ASP A N 1
ATOM 648 C CA . ASP A 1 80 ? 2.472 3.181 -1.337 1.00 87.75 80 ASP A CA 1
ATOM 649 C C . ASP A 1 80 ? 1.825 2.324 -0.248 1.00 87.75 80 ASP A C 1
ATOM 651 O O . ASP A 1 80 ? 2.504 1.639 0.534 1.00 87.75 80 ASP A O 1
ATOM 655 N N . ARG A 1 81 ? 0.497 2.342 -0.217 1.00 88.62 81 ARG A N 1
ATOM 656 C CA . ARG A 1 81 ? -0.314 1.550 0.699 1.00 88.62 81 ARG A CA 1
ATOM 657 C C . ARG A 1 81 ? -1.662 1.253 0.065 1.00 88.62 81 ARG A C 1
ATOM 659 O O . ARG A 1 81 ? -2.331 2.141 -0.445 1.00 88.62 81 ARG A O 1
ATOM 666 N N . PHE A 1 82 ? -2.079 0.005 0.146 1.00 87.50 82 PHE A N 1
ATOM 667 C CA . PHE A 1 82 ? -3.404 -0.399 -0.288 1.00 87.50 82 PHE A CA 1
ATOM 668 C C . PHE A 1 82 ? -3.823 -1.664 0.444 1.00 87.50 82 PHE A C 1
ATOM 670 O O . PHE A 1 82 ? -3.011 -2.399 1.015 1.00 87.50 82 PHE A O 1
ATOM 677 N N . GLY A 1 83 ? -5.121 -1.920 0.444 1.00 88.88 83 GLY A N 1
ATOM 678 C CA . GLY A 1 83 ? -5.664 -3.133 1.012 1.00 88.88 83 GLY A CA 1
ATOM 679 C C . GLY A 1 83 ? -6.951 -3.532 0.323 1.00 88.88 83 GLY A C 1
ATOM 680 O O . GLY A 1 83 ? -7.611 -2.720 -0.320 1.00 88.88 83 GLY A O 1
ATOM 681 N N . SER A 1 84 ? -7.309 -4.794 0.489 1.00 89.44 84 SER A N 1
ATOM 682 C CA . SER A 1 84 ? -8.597 -5.339 0.081 1.00 89.44 84 SER A CA 1
ATOM 683 C C . SER A 1 84 ? -9.189 -6.147 1.226 1.00 89.44 84 SER A C 1
ATOM 685 O O . SER A 1 84 ? -8.467 -6.737 2.033 1.00 89.44 84 SER A O 1
ATOM 687 N N . PHE A 1 85 ? -10.514 -6.142 1.310 1.00 93.19 85 PHE A N 1
ATOM 688 C CA . PHE A 1 85 ? -11.262 -7.002 2.213 1.00 93.19 85 PHE A CA 1
ATOM 689 C C . PHE A 1 85 ? -11.911 -8.121 1.400 1.00 93.19 85 PHE A C 1
ATOM 691 O O . PHE A 1 85 ? -12.602 -7.851 0.420 1.00 93.19 85 PHE A O 1
ATOM 698 N N . ASP A 1 86 ? -11.668 -9.362 1.813 1.00 90.69 86 ASP A N 1
ATOM 699 C CA . ASP A 1 86 ? -12.274 -10.567 1.258 1.00 90.69 86 ASP A CA 1
ATOM 700 C C . ASP A 1 86 ? -13.251 -11.131 2.298 1.00 90.69 86 ASP A C 1
ATOM 702 O O . ASP A 1 86 ? -12.845 -11.665 3.340 1.00 90.69 86 ASP A O 1
ATOM 706 N N . SER A 1 87 ? -14.549 -10.972 2.028 1.00 92.00 87 SER A N 1
ATOM 707 C CA . SER A 1 87 ? -15.626 -11.432 2.907 1.00 92.00 87 SER A CA 1
ATOM 708 C C . SER A 1 87 ? -15.700 -12.953 2.995 1.00 92.00 87 SER A C 1
ATOM 710 O O . SER A 1 87 ? -16.037 -13.477 4.056 1.00 92.00 87 SER A O 1
ATOM 712 N N . ASP A 1 88 ? -15.349 -13.669 1.927 1.00 90.94 88 ASP A N 1
ATOM 713 C CA . ASP A 1 88 ? -15.420 -15.131 1.884 1.00 90.94 88 ASP A CA 1
ATOM 714 C C . ASP A 1 88 ? -14.293 -15.745 2.718 1.00 90.94 88 ASP A C 1
ATOM 716 O O . ASP A 1 88 ? -14.498 -16.702 3.468 1.00 90.94 88 ASP A O 1
ATOM 720 N N . ARG A 1 89 ? -13.095 -15.154 2.641 1.00 90.44 89 ARG A N 1
ATOM 721 C CA . ARG A 1 89 ? -11.936 -15.551 3.457 1.00 90.44 89 ARG A CA 1
ATOM 722 C C . ARG A 1 89 ? -11.934 -14.937 4.850 1.00 90.44 89 ARG A C 1
ATOM 724 O O . ARG A 1 89 ? -11.101 -15.323 5.670 1.00 90.44 89 ARG A O 1
ATOM 731 N N . GLN A 1 90 ? -12.836 -13.992 5.127 1.00 94.25 90 GLN A N 1
ATOM 732 C CA . GLN A 1 90 ? -12.878 -13.233 6.377 1.00 94.25 90 GLN A CA 1
ATOM 733 C C . GLN A 1 90 ? -11.508 -12.619 6.699 1.00 94.25 90 GLN A C 1
ATOM 735 O O . GLN A 1 90 ? -11.025 -12.688 7.837 1.00 94.25 90 GLN A O 1
ATOM 740 N N . ALA A 1 91 ? -10.868 -12.001 5.708 1.00 94.00 91 ALA A N 1
ATOM 741 C CA . ALA A 1 91 ? -9.525 -11.454 5.848 1.00 94.00 91 ALA A CA 1
ATOM 742 C C . ALA A 1 91 ? -9.382 -10.104 5.145 1.00 94.00 91 ALA A C 1
ATOM 744 O O . ALA A 1 91 ? -9.913 -9.879 4.061 1.00 94.00 91 ALA A O 1
ATOM 745 N N . VAL A 1 92 ? -8.611 -9.215 5.764 1.00 93.81 92 VAL A N 1
ATOM 746 C CA . VAL A 1 92 ? -8.094 -8.014 5.115 1.00 93.81 92 VAL A CA 1
ATOM 747 C C . VAL A 1 92 ? -6.669 -8.302 4.693 1.00 93.81 92 VAL A C 1
ATOM 749 O O . VAL A 1 92 ? -5.820 -8.592 5.537 1.00 93.81 92 VAL A O 1
ATOM 752 N N . ARG A 1 93 ? -6.383 -8.164 3.405 1.00 89.69 93 ARG A N 1
ATOM 753 C CA . ARG A 1 93 ? -5.017 -8.190 2.897 1.00 89.69 93 ARG A CA 1
ATOM 754 C C . ARG A 1 93 ? -4.524 -6.769 2.711 1.00 89.69 93 ARG A C 1
ATOM 756 O O . ARG A 1 93 ? -5.213 -5.945 2.120 1.00 89.69 93 ARG A O 1
ATOM 763 N N . VAL A 1 94 ? -3.332 -6.488 3.215 1.00 90.44 94 VAL A N 1
ATOM 764 C CA . VAL A 1 94 ? -2.674 -5.185 3.127 1.00 90.44 94 VAL A CA 1
ATOM 765 C C . VAL A 1 94 ? -1.339 -5.356 2.442 1.00 90.44 94 VAL A C 1
ATOM 767 O O . VAL A 1 94 ? -0.603 -6.302 2.726 1.00 90.44 94 VAL A O 1
ATOM 770 N N . VAL A 1 95 ? -1.029 -4.413 1.567 1.00 86.38 95 VAL A N 1
ATOM 771 C CA . VAL A 1 95 ? 0.252 -4.317 0.891 1.00 86.38 95 VAL A CA 1
ATOM 772 C C . VAL A 1 95 ? 0.759 -2.895 1.042 1.00 86.38 95 VAL A C 1
ATOM 774 O O . VAL A 1 95 ? 0.047 -1.922 0.791 1.00 86.38 95 VAL A O 1
ATOM 777 N N . THR A 1 96 ? 1.997 -2.762 1.489 1.00 87.25 96 THR A N 1
ATOM 778 C CA . THR A 1 96 ? 2.635 -1.459 1.636 1.00 87.25 96 THR A CA 1
ATOM 779 C C . THR A 1 96 ? 4.136 -1.588 1.434 1.00 87.25 96 THR A C 1
ATOM 781 O O . THR A 1 96 ? 4.724 -2.636 1.704 1.00 87.25 96 THR A O 1
ATOM 784 N N . GLY A 1 97 ? 4.749 -0.531 0.925 1.00 84.81 97 GLY A N 1
ATOM 785 C CA . GLY A 1 97 ? 6.186 -0.436 0.720 1.00 84.81 97 GLY A CA 1
ATOM 786 C C . GLY A 1 97 ? 6.701 0.821 1.389 1.00 84.81 97 GLY A C 1
ATOM 787 O O . GLY A 1 97 ? 5.970 1.803 1.528 1.00 84.81 97 GLY A O 1
ATOM 788 N N . TRP A 1 98 ? 7.959 0.809 1.802 1.00 86.69 98 TRP A N 1
ATOM 789 C CA . TRP A 1 98 ? 8.574 1.966 2.430 1.00 86.69 98 TRP A CA 1
ATOM 790 C C . TRP A 1 98 ? 10.041 2.098 2.040 1.00 86.69 98 TRP A C 1
ATOM 792 O O . TRP A 1 98 ? 10.728 1.129 1.713 1.00 86.69 98 TRP A O 1
ATOM 802 N N . GLU A 1 99 ? 10.494 3.336 2.092 1.00 86.19 99 GLU A N 1
ATOM 803 C CA . GLU A 1 99 ? 11.833 3.789 1.774 1.00 86.19 99 GLU A CA 1
ATOM 804 C C . GLU A 1 99 ? 12.342 4.602 2.963 1.00 86.19 99 GLU A C 1
ATOM 806 O O . GLU A 1 99 ? 11.588 5.355 3.587 1.00 86.19 99 GLU A O 1
ATOM 811 N N . VAL A 1 100 ? 13.618 4.434 3.292 1.00 84.56 100 VAL A N 1
ATOM 812 C CA . VAL A 1 100 ? 14.272 5.174 4.371 1.00 84.56 100 VAL A CA 1
ATOM 813 C C . VAL A 1 100 ? 15.461 5.919 3.780 1.00 84.56 100 VAL A C 1
ATOM 815 O O . VAL A 1 100 ? 16.331 5.311 3.158 1.00 84.56 100 VAL A O 1
ATOM 818 N N . ALA A 1 101 ? 15.493 7.244 3.939 1.00 81.25 101 ALA A N 1
ATOM 819 C CA . ALA A 1 101 ? 16.546 8.074 3.356 1.00 81.25 101 ALA A CA 1
ATOM 820 C C . ALA A 1 101 ? 17.936 7.781 3.957 1.00 81.25 101 ALA A C 1
ATOM 822 O O . ALA A 1 101 ? 18.927 7.749 3.219 1.00 81.25 101 ALA A O 1
ATOM 823 N N . ASP A 1 102 ? 17.995 7.530 5.270 1.00 80.00 102 ASP A N 1
ATOM 824 C CA . ASP A 1 102 ? 19.219 7.273 6.034 1.00 80.00 102 ASP A CA 1
ATOM 825 C C . ASP A 1 102 ? 19.149 5.928 6.778 1.00 80.00 102 ASP A C 1
ATOM 827 O O . ASP A 1 102 ? 18.227 5.663 7.547 1.00 80.00 102 ASP A O 1
ATOM 831 N N . GLU A 1 103 ? 20.154 5.074 6.579 1.00 75.19 103 GLU A N 1
ATOM 832 C CA . GLU A 1 103 ? 20.233 3.758 7.220 1.00 75.19 103 GLU A CA 1
ATOM 833 C C . GLU A 1 103 ? 20.330 3.840 8.749 1.00 75.19 103 GLU A C 1
ATOM 835 O O . GLU A 1 103 ? 19.871 2.923 9.429 1.00 75.19 103 GLU A O 1
ATOM 840 N N . ALA A 1 104 ? 20.840 4.946 9.307 1.00 71.69 104 ALA A N 1
ATOM 841 C CA . ALA A 1 104 ? 20.872 5.157 10.757 1.00 71.69 104 ALA A CA 1
ATOM 842 C C . ALA A 1 104 ? 19.467 5.136 11.390 1.00 71.69 104 ALA A C 1
ATOM 844 O O . ALA A 1 104 ? 19.312 4.768 12.551 1.00 71.69 104 ALA A O 1
ATOM 845 N N . GLN A 1 105 ? 18.434 5.472 10.614 1.00 74.62 105 GLN A N 1
ATOM 846 C CA . GLN A 1 105 ? 17.049 5.545 11.080 1.00 74.62 105 GLN A CA 1
ATOM 847 C C . GLN A 1 105 ? 16.346 4.191 11.095 1.00 74.62 105 GLN A C 1
ATOM 849 O O . GLN A 1 105 ? 15.275 4.063 11.685 1.00 74.62 105 GLN A O 1
ATOM 854 N N . LEU A 1 106 ? 16.920 3.166 10.461 1.00 76.31 106 LEU A N 1
ATOM 855 C CA . LEU A 1 106 ? 16.307 1.841 10.391 1.00 76.31 106 LEU A CA 1
ATOM 856 C C . LEU A 1 106 ? 16.041 1.297 11.801 1.00 76.31 106 LEU A C 1
ATOM 858 O O . LEU A 1 106 ? 14.936 0.871 12.125 1.00 76.31 106 LEU A O 1
ATOM 862 N N . GLU A 1 107 ? 17.006 1.441 12.706 1.00 77.25 107 GLU A N 1
ATOM 863 C CA . GLU A 1 107 ? 16.864 0.931 14.067 1.00 77.25 107 GLU A CA 1
ATOM 864 C C . GLU A 1 107 ? 15.931 1.754 14.965 1.00 77.25 107 GLU A C 1
ATOM 866 O O . GLU A 1 107 ? 15.656 1.314 16.083 1.00 77.25 107 GLU A O 1
ATOM 871 N N . GLU A 1 108 ? 15.438 2.905 14.509 1.00 83.88 108 GLU A N 1
ATOM 872 C CA . GLU A 1 108 ? 14.689 3.862 15.327 1.00 83.88 108 GLU A CA 1
ATOM 873 C C . GLU A 1 108 ? 13.175 3.763 15.161 1.00 83.88 108 GLU A C 1
ATOM 875 O O . GLU A 1 108 ? 12.459 4.268 16.020 1.00 83.88 108 GLU A O 1
ATOM 880 N N . TYR A 1 109 ? 12.663 3.113 14.109 1.00 88.06 109 TYR A N 1
ATOM 881 C CA . TYR A 1 109 ? 11.230 3.160 13.804 1.00 88.06 109 TYR A CA 1
ATOM 882 C C . TYR A 1 109 ? 10.600 1.803 13.492 1.00 88.06 109 TYR A C 1
ATOM 884 O O . TYR A 1 109 ? 11.216 0.898 12.923 1.00 88.06 109 TYR A O 1
ATOM 892 N N . ASN A 1 110 ? 9.314 1.699 13.834 1.00 89.31 110 ASN A N 1
ATOM 893 C CA . ASN A 1 110 ? 8.464 0.552 13.536 1.00 89.31 110 ASN A CA 1
ATOM 894 C C . ASN A 1 110 ? 7.230 0.988 12.754 1.00 89.31 110 ASN A C 1
ATOM 896 O O . ASN A 1 110 ? 6.579 1.969 13.106 1.00 89.31 110 ASN A O 1
ATOM 900 N N . VAL A 1 111 ? 6.855 0.202 11.754 1.00 89.31 111 VAL A N 1
ATOM 901 C CA . VAL A 1 111 ? 5.587 0.338 11.042 1.00 89.31 111 VAL A CA 1
ATOM 902 C C . VAL A 1 111 ? 4.599 -0.680 11.599 1.00 89.31 111 VAL A C 1
ATOM 904 O O . VAL A 1 111 ? 4.893 -1.876 11.684 1.00 89.31 111 VAL A O 1
ATOM 907 N N . SER A 1 112 ? 3.413 -0.204 11.961 1.00 91.81 112 SER A N 1
ATOM 908 C CA . SER A 1 112 ? 2.299 -1.024 12.424 1.00 91.81 112 SER A CA 1
ATOM 909 C C . SER A 1 112 ? 1.122 -0.891 11.470 1.00 91.81 112 SER A C 1
ATOM 911 O O . SER A 1 112 ? 0.787 0.214 11.039 1.00 91.81 112 SER A O 1
ATOM 913 N N . ILE A 1 113 ? 0.478 -2.016 11.167 1.00 94.94 113 ILE A N 1
ATOM 914 C CA . ILE A 1 113 ? -0.780 -2.053 10.418 1.00 94.94 113 ILE A CA 1
ATOM 915 C C . ILE A 1 113 ? -1.858 -2.563 11.360 1.00 94.94 113 ILE A C 1
ATOM 917 O O . ILE A 1 113 ? -1.717 -3.639 11.948 1.00 94.94 113 ILE A O 1
ATOM 921 N N . GLN A 1 114 ? -2.928 -1.790 11.503 1.00 96.31 114 GLN A N 1
ATOM 922 C CA . GLN A 1 114 ? -3.974 -2.042 12.491 1.00 96.31 114 GLN A CA 1
ATOM 923 C C . GLN A 1 114 ? -5.358 -1.971 11.854 1.00 96.31 114 GLN A C 1
ATOM 925 O O . GLN A 1 114 ? -5.589 -1.170 10.950 1.00 96.31 114 GLN A O 1
ATOM 930 N N . ILE A 1 115 ? -6.278 -2.798 12.356 1.00 97.56 115 ILE A N 1
ATOM 931 C CA . ILE A 1 115 ? -7.715 -2.651 12.126 1.00 97.56 115 ILE A CA 1
ATOM 932 C C . ILE A 1 115 ? -8.294 -1.924 13.331 1.00 97.56 115 ILE A C 1
ATOM 934 O O . ILE A 1 115 ? -8.171 -2.395 14.468 1.00 97.56 115 ILE A O 1
ATOM 938 N N . LEU A 1 116 ? -8.931 -0.795 13.058 1.00 97.69 116 LEU A N 1
ATOM 939 C CA . LEU A 1 116 ? -9.588 0.061 14.025 1.00 97.69 116 LEU A CA 1
ATOM 940 C C . LEU A 1 116 ? -11.101 0.056 13.800 1.00 97.69 116 LEU A C 1
ATOM 942 O O . LEU A 1 116 ? -11.578 -0.014 12.666 1.00 97.69 116 LEU A O 1
ATOM 946 N N . THR A 1 117 ? -11.849 0.163 14.887 1.00 97.38 117 THR A N 1
ATOM 947 C CA . THR A 1 117 ? -13.287 0.462 14.887 1.00 97.38 117 THR A CA 1
ATOM 948 C C . THR A 1 117 ? -13.541 1.951 14.589 1.00 97.38 117 THR A C 1
ATOM 950 O O . THR A 1 117 ? -12.594 2.750 14.566 1.00 97.38 117 THR A O 1
ATOM 953 N N . PRO A 1 118 ? -14.803 2.385 14.394 1.00 94.81 118 PRO A N 1
ATOM 954 C CA . PRO A 1 118 ? -15.125 3.789 14.117 1.00 94.81 118 PRO A CA 1
ATOM 955 C C . PRO A 1 118 ? -14.762 4.749 15.261 1.00 94.81 118 PRO A C 1
ATOM 957 O O . PRO A 1 118 ? -14.518 5.929 15.022 1.00 94.81 118 PRO A O 1
ATOM 960 N N . ASP A 1 119 ? -14.692 4.245 16.495 1.00 95.94 119 ASP A N 1
ATOM 961 C CA . ASP A 1 119 ? -14.242 4.949 17.702 1.00 95.94 119 ASP A CA 1
ATOM 962 C C . ASP A 1 119 ? -12.727 4.814 17.959 1.00 95.94 119 ASP A C 1
ATOM 964 O O . ASP A 1 119 ? -12.246 5.117 19.052 1.00 95.94 119 ASP A O 1
ATOM 968 N N . TRP A 1 120 ? -11.965 4.400 16.940 1.00 93.88 120 TRP A N 1
ATOM 969 C CA . TRP A 1 120 ? -10.502 4.293 16.946 1.00 93.88 120 TRP A CA 1
ATOM 970 C C . TRP A 1 120 ? -9.929 3.269 17.937 1.00 93.88 120 TRP A C 1
ATOM 972 O O . TRP A 1 120 ? -8.758 3.362 18.314 1.00 93.88 120 TRP A O 1
ATOM 982 N N . GLN A 1 121 ? -10.719 2.267 18.337 1.00 95.88 121 GLN A N 1
ATOM 983 C CA . GLN A 1 121 ? -10.223 1.144 19.131 1.00 95.88 121 GLN A CA 1
ATOM 984 C C . GLN A 1 121 ? -9.577 0.104 18.224 1.00 95.88 121 GLN A C 1
ATOM 986 O O . GLN A 1 121 ? -10.148 -0.327 17.224 1.00 95.88 121 GLN A O 1
ATOM 991 N N . MET A 1 122 ? -8.372 -0.325 18.588 1.00 95.31 122 MET A N 1
ATOM 992 C CA . MET A 1 122 ? -7.668 -1.373 17.864 1.00 95.31 122 MET A CA 1
ATOM 993 C C . MET A 1 122 ? -8.285 -2.738 18.167 1.00 95.31 122 MET A C 1
ATOM 995 O O . MET A 1 122 ? -8.307 -3.176 19.316 1.00 95.31 122 MET A O 1
ATOM 999 N N . VAL A 1 123 ? -8.729 -3.438 17.125 1.00 97.06 123 VAL A N 1
ATOM 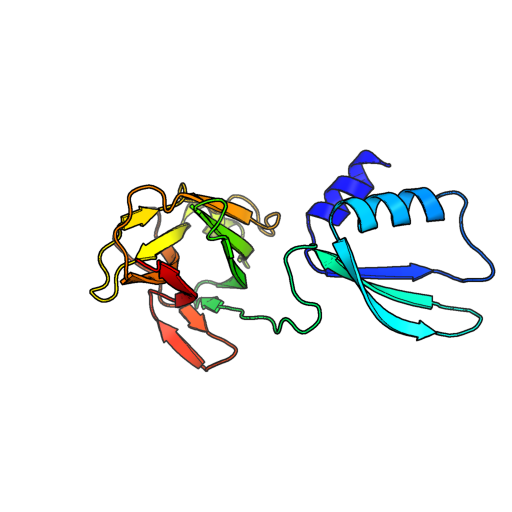1000 C CA . VAL A 1 123 ? -9.306 -4.790 17.241 1.00 97.06 123 VAL A CA 1
ATOM 1001 C C . VAL A 1 123 ? -8.397 -5.873 16.679 1.00 97.06 123 VAL A C 1
ATOM 1003 O O . VAL A 1 123 ? -8.468 -7.025 17.114 1.00 97.06 123 VAL A O 1
ATOM 1006 N N . ARG A 1 124 ? -7.524 -5.522 15.730 1.00 96.62 124 ARG A N 1
ATOM 1007 C CA . ARG A 1 124 ? -6.489 -6.404 15.175 1.00 96.62 124 ARG A CA 1
ATOM 1008 C C . ARG A 1 124 ? -5.249 -5.592 14.825 1.00 96.62 124 ARG A C 1
ATOM 1010 O O . ARG A 1 124 ? -5.348 -4.417 14.486 1.00 96.62 124 ARG A O 1
ATOM 1017 N N . GLN A 1 125 ? -4.098 -6.247 14.865 1.00 94.88 125 GLN A N 1
ATOM 1018 C CA . GLN A 1 125 ? -2.809 -5.665 14.517 1.00 94.88 125 GLN A CA 1
ATOM 1019 C C . GLN A 1 125 ? -1.950 -6.737 13.849 1.00 94.88 125 GLN A C 1
ATOM 1021 O O . GLN A 1 125 ? -1.898 -7.880 14.311 1.00 94.88 125 GLN A O 1
ATOM 1026 N N . ALA A 1 126 ? -1.291 -6.371 12.754 1.00 91.75 126 ALA A N 1
ATOM 1027 C CA . ALA A 1 126 ? -0.269 -7.201 12.142 1.00 91.75 126 ALA A CA 1
ATOM 1028 C C . ALA A 1 126 ? 0.999 -7.098 12.987 1.00 91.75 126 ALA A C 1
ATOM 1030 O O . ALA A 1 126 ? 1.234 -6.080 13.634 1.00 91.75 126 ALA A O 1
ATOM 1031 N N . ARG A 1 127 ? 1.855 -8.122 12.965 1.00 87.94 127 ARG A N 1
ATOM 1032 C CA . ARG A 1 127 ? 3.146 -8.035 13.657 1.00 87.94 127 ARG A CA 1
ATOM 1033 C C . ARG A 1 127 ? 3.888 -6.774 13.208 1.00 87.94 127 ARG A C 1
ATOM 1035 O O . ARG A 1 127 ? 4.078 -6.584 12.005 1.00 87.94 127 ARG A O 1
ATOM 1042 N N . ASP A 1 128 ? 4.321 -5.974 14.180 1.00 86.75 128 ASP A N 1
ATOM 1043 C CA . ASP A 1 128 ? 5.074 -4.756 13.904 1.00 86.75 128 ASP A CA 1
ATOM 1044 C C . ASP A 1 128 ? 6.312 -5.070 13.071 1.00 86.75 128 ASP A C 1
ATOM 1046 O O . ASP A 1 128 ? 7.022 -6.063 13.287 1.00 86.75 128 ASP A O 1
ATOM 1050 N N . ARG A 1 129 ? 6.547 -4.212 12.084 1.00 83.69 129 ARG A N 1
ATOM 1051 C CA . ARG A 1 129 ? 7.690 -4.304 11.193 1.00 83.69 129 ARG A CA 1
ATOM 1052 C C . ARG A 1 129 ? 8.690 -3.239 11.575 1.00 83.69 129 ARG A C 1
ATOM 1054 O O . ARG A 1 129 ? 8.474 -2.055 11.358 1.00 83.69 129 ARG A O 1
ATOM 1061 N N . HIS A 1 130 ? 9.796 -3.691 12.138 1.00 84.81 130 HIS A N 1
ATOM 1062 C CA . HIS A 1 130 ? 10.980 -2.867 12.281 1.00 84.81 130 HIS A CA 1
ATOM 1063 C C . HIS A 1 130 ? 11.557 -2.579 10.893 1.00 84.81 130 HIS A C 1
ATOM 1065 O O . HIS A 1 130 ? 11.592 -3.464 10.024 1.00 84.81 130 HIS A O 1
ATOM 1071 N N . LEU A 1 131 ? 12.013 -1.352 10.693 1.00 81.31 131 LEU A N 1
ATOM 1072 C CA . LEU A 1 131 ? 12.732 -0.987 9.485 1.00 81.31 131 LEU A CA 1
ATOM 1073 C C . LEU A 1 131 ? 14.154 -1.557 9.606 1.00 81.31 131 LEU A C 1
ATOM 1075 O O . LEU A 1 131 ? 14.859 -1.285 10.560 1.00 81.31 131 LEU A O 1
ATOM 1079 N N . TYR A 1 132 ? 14.568 -2.436 8.697 1.00 71.00 132 TYR A N 1
ATOM 1080 C CA . TYR A 1 132 ? 15.891 -3.084 8.775 1.00 71.00 132 TYR A CA 1
ATOM 1081 C C . TYR A 1 132 ? 16.771 -2.837 7.556 1.00 71.00 132 TYR A C 1
ATOM 1083 O O . TYR A 1 132 ? 17.978 -3.005 7.655 1.00 71.00 132 TYR A O 1
ATOM 1091 N N . ASN A 1 133 ? 16.181 -2.443 6.425 1.00 68.00 133 ASN A N 1
ATOM 1092 C CA . ASN A 1 133 ? 16.893 -2.144 5.187 1.00 68.00 133 ASN A CA 1
ATOM 1093 C C . ASN A 1 133 ? 16.355 -0.846 4.580 1.00 68.00 133 ASN A C 1
ATOM 1095 O O . ASN A 1 133 ? 15.173 -0.530 4.734 1.00 68.00 133 ASN A O 1
ATOM 1099 N N . LYS A 1 134 ? 17.219 -0.148 3.839 1.00 65.94 134 LYS A N 1
ATOM 1100 C CA . LYS A 1 134 ? 16.941 1.138 3.182 1.00 65.94 134 LYS A CA 1
ATOM 1101 C C . LYS A 1 134 ? 15.747 1.094 2.219 1.00 65.94 134 LYS A C 1
ATOM 1103 O O . LYS A 1 134 ? 14.941 2.019 2.173 1.00 65.94 134 LYS A O 1
ATOM 1108 N N . ILE A 1 135 ? 15.644 -0.003 1.473 1.00 63.44 135 ILE A N 1
ATOM 1109 C CA . ILE A 1 135 ? 14.530 -0.332 0.583 1.00 63.44 135 ILE A CA 1
ATOM 1110 C C . ILE A 1 135 ? 14.080 -1.729 0.994 1.00 63.44 135 ILE A C 1
ATOM 1112 O O . ILE A 1 135 ? 14.860 -2.682 0.922 1.00 63.44 135 ILE A O 1
ATOM 1116 N N . LEU A 1 136 ? 12.858 -1.850 1.505 1.00 64.19 136 LEU A N 1
ATOM 1117 C CA . LEU A 1 136 ? 12.313 -3.138 1.923 1.00 64.19 136 LEU A CA 1
ATOM 1118 C C . LEU A 1 136 ? 11.394 -3.698 0.844 1.00 64.19 136 LEU A C 1
ATOM 1120 O O . LEU A 1 136 ? 10.666 -2.957 0.185 1.00 64.19 136 LEU A O 1
ATOM 1124 N N . LYS A 1 137 ? 11.429 -5.029 0.692 1.00 65.69 137 LYS A N 1
ATOM 1125 C CA . LYS A 1 137 ? 10.457 -5.761 -0.125 1.00 65.69 137 LYS A CA 1
ATOM 1126 C C . LYS A 1 137 ? 9.051 -5.347 0.298 1.00 65.69 137 LYS A C 1
ATOM 1128 O O . LYS A 1 137 ? 8.817 -5.159 1.496 1.00 65.69 137 LYS A O 1
ATOM 1133 N N . TRP A 1 138 ? 8.124 -5.275 -0.654 1.00 76.94 138 TRP A N 1
ATOM 1134 C CA . TRP A 1 138 ? 6.719 -5.000 -0.363 1.00 76.94 138 TRP A CA 1
ATOM 1135 C C . TRP A 1 138 ? 6.220 -5.886 0.757 1.00 76.94 138 TRP A C 1
ATOM 1137 O O . TRP A 1 138 ? 6.303 -7.115 0.710 1.00 76.94 138 TRP A O 1
ATOM 1147 N N . TYR A 1 139 ? 5.719 -5.239 1.799 1.00 81.00 139 TYR A N 1
ATOM 1148 C CA . TYR A 1 139 ? 5.172 -5.943 2.925 1.00 81.00 139 TYR A CA 1
ATOM 1149 C C . TYR A 1 139 ? 3.726 -6.283 2.637 1.00 81.00 139 TYR A C 1
ATOM 1151 O O . TYR A 1 139 ? 2.848 -5.423 2.656 1.00 81.00 139 TYR A O 1
ATOM 1159 N N . VAL A 1 140 ? 3.503 -7.568 2.392 1.00 83.62 140 VAL A N 1
ATOM 1160 C CA . VAL A 1 140 ? 2.177 -8.153 2.273 1.00 83.62 140 VAL A CA 1
ATOM 1161 C C . VAL A 1 140 ? 1.821 -8.815 3.598 1.00 83.62 140 VAL A C 1
ATOM 1163 O O . VAL A 1 140 ? 2.584 -9.626 4.129 1.00 83.62 140 VAL A O 1
ATOM 1166 N N . THR A 1 141 ? 0.662 -8.473 4.147 1.00 88.44 141 THR A N 1
ATOM 1167 C CA . THR A 1 141 ? 0.144 -9.083 5.372 1.00 88.44 141 THR A CA 1
ATOM 1168 C C . THR A 1 141 ? -1.349 -9.333 5.267 1.00 88.44 141 THR A C 1
ATOM 1170 O O . THR A 1 141 ? -2.062 -8.608 4.578 1.00 88.44 141 THR A O 1
ATOM 1173 N N . GLU A 1 142 ? -1.817 -10.370 5.952 1.00 91.44 142 GLU A N 1
ATOM 1174 C CA . GLU A 1 142 ? -3.232 -10.699 6.062 1.00 91.44 142 GLU A CA 1
ATOM 1175 C C . GLU A 1 142 ? -3.654 -10.605 7.529 1.00 91.44 142 GLU A C 1
ATOM 1177 O O . GLU A 1 142 ? -3.016 -11.156 8.428 1.00 91.44 142 GLU A O 1
ATOM 1182 N N . LEU A 1 143 ? -4.739 -9.879 7.765 1.00 94.62 143 LEU A N 1
ATOM 1183 C CA . LEU A 1 143 ? -5.358 -9.669 9.063 1.00 94.62 143 LEU A CA 1
ATOM 1184 C C . LEU A 1 143 ? -6.693 -10.407 9.072 1.00 94.62 143 LEU A C 1
ATOM 1186 O O . LEU A 1 143 ? -7.616 -10.045 8.342 1.00 94.62 143 LEU A O 1
ATOM 1190 N N . SER A 1 144 ? -6.810 -11.434 9.912 1.00 95.31 144 SER A N 1
ATOM 1191 C CA . SER A 1 144 ? -8.078 -12.145 10.078 1.00 95.31 144 SER A CA 1
ATOM 1192 C C . SER A 1 144 ? -9.128 -11.238 10.724 1.00 95.31 144 SER A C 1
ATOM 1194 O O . SER A 1 144 ? -8.907 -10.649 11.788 1.00 95.31 144 SER A O 1
ATOM 1196 N N . THR A 1 145 ? -10.294 -11.184 10.089 1.00 96.62 145 THR A N 1
ATOM 1197 C CA . THR A 1 145 ? -11.509 -10.523 10.587 1.00 96.62 145 THR A CA 1
ATOM 1198 C C . THR A 1 145 ? -12.470 -11.503 11.259 1.00 96.62 145 THR A C 1
ATOM 1200 O O . THR A 1 145 ? -13.521 -11.108 11.754 1.00 96.62 145 THR A O 1
ATOM 1203 N N . THR A 1 146 ? -12.095 -12.782 11.353 1.00 96.25 146 THR A N 1
ATOM 1204 C CA . THR A 1 146 ? -12.915 -13.810 11.992 1.00 96.25 146 THR A CA 1
ATOM 1205 C C . THR A 1 146 ? -13.252 -13.417 13.434 1.00 96.25 146 THR A C 1
ATOM 1207 O O . THR A 1 146 ? -12.376 -13.064 14.236 1.00 96.25 146 THR A O 1
ATOM 1210 N N . GLY A 1 147 ? -14.544 -13.484 13.757 1.00 95.00 147 GLY A N 1
ATOM 1211 C CA . GLY A 1 147 ? -15.082 -13.154 15.076 1.00 95.00 147 GLY A CA 1
ATOM 1212 C C . GLY A 1 147 ? -15.209 -11.657 15.365 1.00 95.00 147 GLY A C 1
ATOM 1213 O O . GLY A 1 147 ? -15.569 -11.303 16.487 1.00 95.00 147 GLY A O 1
ATOM 1214 N N . LEU A 1 148 ? -14.916 -10.778 14.401 1.00 96.88 148 LEU A N 1
ATOM 1215 C CA . LEU A 1 148 ? -15.300 -9.373 14.502 1.00 96.88 148 LEU A CA 1
ATOM 1216 C C . LEU A 1 148 ? -16.813 -9.237 14.243 1.00 96.88 148 LEU A C 1
ATOM 1218 O O . LEU A 1 148 ? -17.336 -9.924 13.364 1.00 96.88 148 LEU A O 1
ATOM 1222 N N . PRO A 1 149 ? -17.537 -8.401 15.007 1.00 96.56 149 PRO A N 1
ATOM 1223 C CA . PRO A 1 149 ? -18.962 -8.184 14.775 1.00 96.56 149 PRO A CA 1
ATOM 1224 C C . PRO A 1 149 ? -19.217 -7.427 13.458 1.00 96.56 149 PRO A C 1
ATOM 1226 O O . PRO A 1 149 ? -18.321 -6.725 12.978 1.00 96.56 149 PRO A O 1
ATOM 1229 N N . PRO A 1 150 ? -20.440 -7.498 12.902 1.00 97.38 150 PRO A N 1
ATOM 1230 C CA . PRO A 1 150 ? -20.846 -6.638 11.796 1.00 97.38 150 PRO A CA 1
ATOM 1231 C C . PRO A 1 150 ? -20.653 -5.154 12.126 1.00 97.38 150 PRO A C 1
ATOM 1233 O O . PRO A 1 150 ? -20.893 -4.728 13.261 1.00 97.38 150 PRO A O 1
ATOM 1236 N N . GLY A 1 151 ? -20.222 -4.369 11.141 1.00 97.44 151 GLY A N 1
ATOM 1237 C CA . GLY A 1 151 ? -19.946 -2.943 11.307 1.00 97.44 151 GLY A CA 1
ATOM 1238 C C . GLY A 1 151 ? -18.828 -2.422 10.410 1.00 97.44 151 GLY A C 1
ATOM 1239 O O . GLY A 1 151 ? -18.241 -3.164 9.622 1.00 97.44 151 GLY A O 1
ATOM 1240 N N . ASP A 1 152 ? -18.546 -1.129 10.553 1.00 98.19 152 ASP A N 1
ATOM 1241 C CA . ASP A 1 152 ? -17.522 -0.428 9.782 1.00 98.19 152 ASP A CA 1
ATOM 1242 C C . ASP A 1 152 ? -16.160 -0.486 10.468 1.00 98.19 152 ASP A C 1
ATOM 1244 O O . ASP A 1 152 ? -16.039 -0.305 11.681 1.00 98.19 152 ASP A O 1
ATOM 1248 N N . TYR A 1 153 ? -15.117 -0.667 9.668 1.00 98.25 153 TYR A N 1
ATOM 1249 C CA . TYR A 1 153 ? -13.744 -0.779 10.131 1.00 98.25 153 TYR A CA 1
ATOM 1250 C C . TYR A 1 153 ? -12.798 0.024 9.248 1.00 98.25 153 TYR A C 1
ATOM 1252 O O . TYR A 1 153 ? -13.047 0.289 8.067 1.00 98.25 153 TYR A O 1
ATOM 1260 N N . ARG A 1 154 ? -11.666 0.403 9.839 1.00 97.75 154 ARG A N 1
ATOM 1261 C CA . ARG A 1 154 ? -10.590 1.121 9.160 1.00 97.75 154 ARG A CA 1
ATOM 1262 C C . ARG A 1 154 ? -9.297 0.357 9.300 1.00 97.75 154 ARG A C 1
ATOM 1264 O O . ARG A 1 154 ? -8.906 -0.014 10.400 1.00 97.75 154 ARG A O 1
ATOM 1271 N N . VAL A 1 155 ? -8.614 0.167 8.190 1.00 96.75 155 VAL A N 1
ATOM 1272 C CA . VAL A 1 155 ? -7.254 -0.346 8.161 1.00 96.75 155 VAL A CA 1
ATOM 1273 C C . VAL A 1 155 ? -6.333 0.848 8.043 1.00 96.75 155 VAL A C 1
ATOM 1275 O O . VAL A 1 155 ? -6.521 1.685 7.160 1.00 96.75 155 VAL A O 1
ATOM 1278 N N . VAL A 1 156 ? -5.356 0.940 8.931 1.00 95.44 156 VAL A N 1
ATOM 1279 C CA . VAL A 1 156 ? -4.457 2.092 9.017 1.00 95.44 156 VAL A CA 1
ATOM 1280 C C . VAL A 1 156 ? -3.010 1.637 9.048 1.00 95.44 156 VAL A C 1
ATOM 1282 O O . VAL A 1 156 ? -2.708 0.534 9.511 1.00 95.44 156 VAL A O 1
ATOM 1285 N N . VAL A 1 157 ? -2.122 2.517 8.597 1.00 93.19 157 VAL A N 1
ATOM 1286 C CA . VAL A 1 157 ? -0.681 2.407 8.811 1.00 93.19 157 VAL A CA 1
ATOM 1287 C C . VAL A 1 157 ? -0.236 3.476 9.803 1.00 93.19 157 VAL A C 1
ATOM 1289 O O . VAL A 1 157 ? -0.692 4.622 9.756 1.00 93.19 157 VAL A O 1
ATOM 1292 N N . ILE A 1 158 ? 0.627 3.084 10.737 1.00 93.19 158 ILE A N 1
ATOM 1293 C CA . ILE A 1 158 ? 1.159 3.954 11.784 1.00 93.19 158 ILE A CA 1
ATOM 1294 C C . ILE A 1 158 ? 2.668 3.749 11.865 1.00 93.19 158 ILE A C 1
ATOM 1296 O O . ILE A 1 158 ? 3.136 2.614 11.961 1.00 93.19 158 ILE A O 1
ATOM 1300 N N . LEU A 1 159 ? 3.417 4.851 11.862 1.00 92.56 159 LEU A N 1
ATOM 1301 C CA . LEU A 1 159 ? 4.846 4.854 12.150 1.00 92.56 159 LEU A CA 1
ATOM 1302 C C . LEU A 1 159 ? 5.056 5.198 13.626 1.00 92.56 159 LEU A C 1
ATOM 1304 O O . LEU A 1 159 ? 4.520 6.190 14.123 1.00 92.56 159 LEU A O 1
ATOM 1308 N N . TYR A 1 160 ? 5.839 4.384 14.318 1.00 91.44 160 TYR A N 1
ATOM 1309 C CA . TYR A 1 160 ? 6.184 4.552 15.722 1.00 91.44 160 TYR A CA 1
ATOM 1310 C C . TYR A 1 160 ? 7.678 4.768 15.886 1.00 91.44 160 TYR A C 1
ATOM 1312 O O . TYR A 1 160 ? 8.473 4.114 15.213 1.00 91.44 160 TYR A O 1
ATOM 1320 N N . ASP A 1 161 ? 8.043 5.614 16.843 1.00 87.88 161 ASP A N 1
ATOM 1321 C CA . ASP A 1 161 ? 9.380 5.602 17.430 1.00 87.88 161 ASP A CA 1
ATOM 1322 C C . ASP A 1 161 ? 9.562 4.285 18.204 1.00 87.88 161 ASP A C 1
ATOM 1324 O O . ASP A 1 161 ? 8.731 3.891 19.026 1.00 87.88 161 ASP A O 1
ATOM 1328 N N . ARG A 1 162 ? 10.636 3.554 17.924 1.00 79.25 162 ARG A N 1
ATOM 1329 C CA . ARG A 1 162 ? 10.913 2.246 18.515 1.00 79.25 162 ARG A CA 1
ATOM 1330 C C . ARG A 1 162 ? 11.225 2.348 20.003 1.00 79.25 162 ARG A C 1
ATOM 1332 O O . ARG A 1 1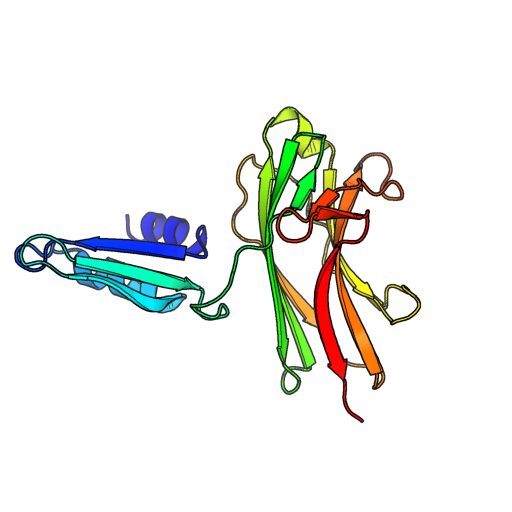62 ? 10.846 1.446 20.752 1.00 79.25 162 ARG A O 1
ATOM 1339 N N . TYR A 1 163 ? 11.916 3.400 20.437 1.00 74.69 163 TYR A N 1
ATOM 1340 C CA . TYR A 1 163 ? 12.298 3.575 21.841 1.00 74.69 163 TYR A CA 1
ATOM 1341 C C . TYR A 1 163 ? 11.099 3.946 22.708 1.00 74.69 163 TYR A C 1
ATOM 1343 O O . TYR A 1 163 ? 11.081 3.662 23.908 1.00 74.69 163 TYR A O 1
ATOM 1351 N N . ASN A 1 164 ? 10.072 4.526 22.091 1.00 74.88 164 ASN A N 1
ATOM 1352 C CA . ASN A 1 164 ? 8.794 4.777 22.719 1.00 74.88 164 ASN A CA 1
ATOM 1353 C C . ASN A 1 164 ? 7.659 4.397 21.767 1.00 74.88 164 ASN A C 1
ATOM 1355 O O . ASN A 1 164 ? 7.113 5.251 21.076 1.00 74.88 164 ASN A O 1
ATOM 1359 N N . SER A 1 165 ? 7.236 3.132 21.800 1.00 70.94 165 SER A N 1
ATOM 1360 C CA . SER A 1 165 ? 6.158 2.602 20.952 1.00 70.94 165 SER A CA 1
ATOM 1361 C C . SER A 1 165 ? 4.778 3.237 21.182 1.00 70.94 165 SER A C 1
ATOM 1363 O O . SER A 1 165 ? 3.821 2.891 20.496 1.00 70.94 165 SER A O 1
ATOM 1365 N N . SER A 1 166 ? 4.643 4.165 22.136 1.00 80.94 166 SER A N 1
ATOM 1366 C CA . SER A 1 166 ? 3.451 5.012 22.267 1.00 80.94 166 SER A CA 1
ATOM 1367 C C . SER A 1 166 ? 3.543 6.316 21.462 1.00 80.94 166 SER A C 1
ATOM 1369 O O . SER A 1 166 ? 2.518 6.945 21.195 1.00 80.94 166 SER A O 1
ATOM 1371 N N . ASN A 1 167 ? 4.748 6.708 21.043 1.00 89.31 167 ASN A N 1
ATOM 1372 C CA . ASN A 1 167 ? 5.005 7.906 20.263 1.00 89.31 167 ASN A CA 1
ATOM 1373 C C . ASN A 1 167 ? 4.805 7.622 18.769 1.00 89.31 167 ASN A C 1
ATOM 1375 O O . ASN A 1 167 ? 5.614 6.949 18.126 1.00 89.31 167 ASN A O 1
ATOM 1379 N N . LYS A 1 168 ? 3.699 8.131 18.228 1.00 93.50 168 LYS A N 1
ATOM 1380 C CA . LYS A 1 168 ? 3.375 8.036 16.805 1.00 93.50 168 LYS A CA 1
ATOM 1381 C C . LYS A 1 168 ? 4.009 9.202 16.060 1.00 93.50 168 LYS A C 1
ATOM 1383 O O . LYS A 1 168 ? 3.850 10.353 16.465 1.00 93.50 168 LYS A O 1
ATOM 1388 N N . VAL A 1 169 ? 4.661 8.912 14.946 1.00 93.19 169 VAL A N 1
ATOM 1389 C CA . VAL A 1 169 ? 5.255 9.925 14.076 1.00 93.19 169 VAL A CA 1
ATOM 1390 C C . VAL A 1 169 ? 4.182 10.430 13.116 1.00 93.19 169 VAL A C 1
ATOM 1392 O O . VAL A 1 169 ? 3.477 9.639 12.487 1.00 93.19 169 VAL A O 1
ATOM 1395 N N . ALA A 1 170 ? 4.034 11.750 13.019 1.00 94.94 170 ALA A N 1
ATOM 1396 C CA . ALA A 1 170 ? 3.125 12.354 12.056 1.00 94.94 170 ALA A CA 1
ATOM 1397 C C . ALA A 1 170 ? 3.712 12.240 10.645 1.00 94.94 170 ALA A C 1
ATOM 1399 O O . ALA A 1 170 ? 4.884 12.547 10.428 1.00 94.94 170 ALA A O 1
ATOM 1400 N N . GLY A 1 171 ? 2.888 11.797 9.704 1.00 94.75 171 GLY A N 1
ATOM 1401 C CA . GLY A 1 171 ? 3.192 11.804 8.281 1.00 94.75 171 GLY A CA 1
ATOM 1402 C C . GLY A 1 171 ? 2.240 12.724 7.530 1.00 94.75 171 GLY A C 1
ATOM 1403 O O . GLY A 1 171 ? 1.191 13.115 8.048 1.00 94.75 171 GLY A O 1
ATOM 1404 N N . VAL A 1 172 ? 2.614 13.047 6.299 1.00 95.81 172 VAL A N 1
ATOM 1405 C CA . VAL A 1 172 ? 1.797 13.791 5.343 1.00 95.81 172 VAL A CA 1
ATOM 1406 C C . VAL A 1 172 ? 1.417 12.850 4.214 1.00 95.81 172 VAL A C 1
ATOM 1408 O O . VAL A 1 172 ? 2.293 12.306 3.541 1.00 95.81 172 VAL A O 1
ATOM 1411 N N . ASP A 1 173 ? 0.124 12.660 3.994 1.00 93.62 173 ASP A N 1
ATOM 1412 C CA . ASP A 1 173 ? -0.371 12.004 2.793 1.00 93.62 173 ASP A CA 1
ATOM 1413 C C . ASP A 1 173 ? -0.088 12.910 1.587 1.00 93.62 173 ASP A C 1
ATOM 1415 O O . ASP A 1 173 ? -0.617 14.018 1.497 1.00 93.62 173 ASP A O 1
ATOM 1419 N N . ALA A 1 174 ? 0.782 12.481 0.671 1.00 92.75 174 ALA A N 1
ATOM 1420 C CA . ALA A 1 174 ? 1.232 13.362 -0.409 1.00 92.75 174 ALA A CA 1
ATOM 1421 C C . ALA A 1 174 ? 0.173 13.565 -1.506 1.00 92.75 174 ALA A C 1
ATOM 1423 O O . ALA A 1 174 ? 0.322 14.465 -2.332 1.00 92.75 174 ALA A O 1
ATOM 1424 N N . THR A 1 175 ? -0.884 12.750 -1.516 1.00 90.25 175 THR A N 1
ATOM 1425 C CA . THR A 1 175 ? -1.982 12.835 -2.485 1.00 90.25 175 THR A CA 1
ATOM 1426 C C . THR A 1 175 ? -3.023 13.867 -2.045 1.00 90.25 175 THR A C 1
ATOM 1428 O O . THR A 1 175 ? -3.543 14.621 -2.864 1.00 90.25 175 THR A O 1
ATOM 1431 N N . THR A 1 176 ? -3.313 13.936 -0.746 1.00 91.56 176 THR A N 1
ATOM 1432 C CA . THR A 1 176 ? -4.359 14.795 -0.158 1.00 91.56 176 THR A CA 1
ATOM 1433 C C . THR A 1 176 ? -3.808 16.005 0.598 1.00 91.56 176 THR A C 1
ATOM 1435 O O . THR A 1 176 ? -4.529 16.981 0.806 1.00 91.56 176 THR A O 1
ATOM 1438 N N . GLY A 1 177 ? -2.542 15.959 1.019 1.00 93.19 177 GLY A N 1
ATOM 1439 C CA . GLY A 1 177 ? -1.923 16.933 1.919 1.00 93.19 177 GLY A CA 1
ATOM 1440 C C . GLY A 1 177 ? -2.341 16.782 3.385 1.00 93.19 177 GLY A C 1
ATOM 1441 O O . GLY A 1 177 ? -1.980 17.626 4.206 1.00 93.19 177 GLY A O 1
ATOM 1442 N N . GLU A 1 178 ? -3.111 15.745 3.732 1.00 93.00 178 GLU A N 1
ATOM 1443 C CA . GLU A 1 178 ? -3.549 15.500 5.104 1.00 93.00 178 GLU A CA 1
ATOM 1444 C C . GLU A 1 178 ? -2.359 15.133 5.998 1.00 93.00 178 GLU A C 1
ATOM 1446 O O . GLU A 1 178 ? -1.539 14.281 5.655 1.00 93.00 178 GLU A O 1
ATOM 1451 N N . VAL A 1 179 ? -2.279 15.769 7.167 1.00 95.44 179 VAL A N 1
ATOM 1452 C CA . VAL A 1 179 ? -1.254 15.485 8.176 1.00 95.44 179 VAL A CA 1
ATOM 1453 C C . VAL A 1 179 ? -1.874 14.666 9.298 1.00 95.44 179 VAL A C 1
ATOM 1455 O O . VAL A 1 179 ? -2.861 15.086 9.904 1.00 95.44 179 VAL A O 1
ATOM 1458 N N . GLY A 1 180 ? -1.274 13.523 9.622 1.00 94.19 180 GLY A N 1
ATOM 1459 C CA . GLY A 1 180 ? -1.815 12.631 10.639 1.00 94.19 180 GLY A CA 1
ATOM 1460 C C . GLY A 1 180 ? -0.810 11.616 11.167 1.00 94.19 180 GLY A C 1
ATOM 1461 O O . GLY A 1 180 ? 0.167 11.261 10.517 1.00 94.19 180 GLY A O 1
ATOM 1462 N N . THR A 1 181 ? -1.067 11.128 12.379 1.00 93.50 181 THR A N 1
ATOM 1463 C CA . THR A 1 181 ? -0.325 10.008 12.988 1.00 93.50 181 THR A CA 1
ATOM 1464 C C . THR A 1 181 ? -0.994 8.655 12.742 1.00 93.50 181 THR A C 1
ATOM 1466 O O . THR A 1 181 ? -0.431 7.613 13.065 1.00 93.50 181 THR A O 1
ATOM 1469 N N . ILE A 1 182 ? -2.214 8.664 12.203 1.00 91.94 182 ILE A N 1
ATOM 1470 C CA . ILE A 1 182 ? -2.986 7.488 11.817 1.00 91.94 182 ILE A CA 1
ATOM 1471 C C . ILE A 1 182 ? -3.461 7.750 10.398 1.00 91.94 182 ILE A C 1
ATOM 1473 O O . ILE A 1 182 ? -4.309 8.616 10.196 1.00 91.94 182 ILE A O 1
ATOM 1477 N N . LEU A 1 183 ? -2.900 7.033 9.429 1.00 91.50 183 LEU A N 1
ATOM 1478 C CA . LEU A 1 183 ? -3.177 7.287 8.020 1.00 91.50 183 LEU A CA 1
ATOM 1479 C C . LEU A 1 183 ? -3.903 6.078 7.419 1.00 91.50 183 LEU A C 1
ATOM 1481 O O . LEU A 1 183 ? -3.432 4.943 7.566 1.00 91.50 183 LEU A O 1
ATOM 1485 N N . PRO A 1 184 ? -5.082 6.282 6.804 1.00 92.00 184 PRO A N 1
ATOM 1486 C CA . PRO A 1 184 ? -5.914 5.185 6.337 1.00 92.00 184 PRO A CA 1
ATOM 1487 C C . PRO A 1 184 ? -5.296 4.498 5.117 1.00 92.00 184 PRO A C 1
ATOM 1489 O O . PRO A 1 184 ? -4.667 5.137 4.272 1.00 92.00 184 PRO A O 1
ATOM 1492 N N . ILE A 1 185 ? -5.502 3.186 5.043 1.00 91.94 185 ILE A N 1
ATOM 1493 C CA . ILE A 1 185 ? -5.204 2.329 3.891 1.00 91.94 185 ILE A CA 1
ATOM 1494 C C . ILE A 1 185 ? -6.510 1.918 3.204 1.00 91.94 185 ILE A C 1
ATOM 1496 O O . ILE A 1 185 ? -6.635 2.000 1.990 1.00 91.94 185 ILE A O 1
ATOM 1500 N N . LEU A 1 186 ? -7.480 1.442 3.989 1.00 93.44 186 LEU A N 1
ATOM 1501 C CA . LEU A 1 186 ? -8.746 0.905 3.496 1.00 93.44 186 LEU A CA 1
ATOM 1502 C C . LEU A 1 186 ? -9.851 1.156 4.523 1.00 93.44 186 LEU A C 1
ATOM 1504 O O . LEU A 1 186 ? -9.636 1.020 5.728 1.00 93.44 186 LEU A O 1
ATOM 1508 N N . HIS A 1 187 ? -11.054 1.443 4.039 1.00 95.62 187 HIS A N 1
ATOM 1509 C CA . HIS A 1 187 ? -12.287 1.312 4.809 1.00 95.62 187 HIS A CA 1
ATOM 1510 C C . HIS A 1 187 ? -13.058 0.094 4.305 1.00 95.62 187 HIS A C 1
ATOM 1512 O O . HIS A 1 187 ? -13.149 -0.112 3.096 1.00 95.62 187 HIS A O 1
ATOM 1518 N N . PHE A 1 188 ? -13.594 -0.714 5.216 1.00 96.31 188 PHE A N 1
ATOM 1519 C CA . PHE A 1 188 ? -14.403 -1.877 4.862 1.00 96.31 188 PHE A CA 1
ATOM 1520 C C . PHE A 1 188 ? -15.527 -2.085 5.875 1.00 96.31 188 PHE A C 1
ATOM 1522 O O . PHE A 1 188 ? -15.444 -1.616 7.011 1.00 96.31 188 PHE A O 1
ATOM 1529 N N . THR A 1 189 ? -16.557 -2.812 5.456 1.00 97.62 189 THR A N 1
ATOM 1530 C CA . THR A 1 189 ? -17.729 -3.122 6.274 1.00 97.62 189 THR A CA 1
ATOM 1531 C C . THR A 1 189 ? -17.904 -4.633 6.323 1.00 97.62 189 THR A C 1
ATOM 1533 O O . THR A 1 189 ? -17.801 -5.307 5.298 1.00 97.62 189 THR A O 1
ATOM 1536 N N . ILE A 1 190 ? -18.158 -5.167 7.515 1.00 97.12 190 ILE A N 1
ATOM 1537 C CA . ILE A 1 190 ? -18.609 -6.548 7.698 1.00 97.12 190 ILE A CA 1
ATOM 1538 C C . ILE A 1 190 ? -20.134 -6.513 7.762 1.00 97.12 190 ILE A C 1
ATOM 1540 O O . ILE A 1 190 ? -20.700 -5.876 8.653 1.00 97.12 190 ILE A O 1
ATOM 1544 N N . GLU A 1 191 ? -20.790 -7.168 6.808 1.00 94.31 191 GLU A N 1
ATOM 1545 C CA . GLU A 1 191 ? -22.249 -7.290 6.772 1.00 94.31 191 GLU A CA 1
ATOM 1546 C C . GLU A 1 191 ? -22.753 -8.328 7.791 1.00 94.31 191 GLU A C 1
ATOM 1548 O O . GLU A 1 191 ? -21.985 -9.157 8.286 1.00 94.31 191 GLU A O 1
ATOM 1553 N N . ALA A 1 192 ? -24.034 -8.223 8.156 1.00 84.88 192 ALA A N 1
ATOM 1554 C CA . ALA A 1 192 ? -24.682 -9.064 9.166 1.00 84.88 192 ALA A CA 1
ATOM 1555 C C . ALA A 1 192 ? -25.174 -10.410 8.620 1.00 84.88 192 ALA A C 1
ATOM 1557 O O . ALA A 1 192 ? -25.582 -10.458 7.439 1.00 84.88 192 ALA A O 1
#

Foldseek 3Di:
DLVVLLVVLQQDQKDKDKDQPVDQDPCNVSSVVSNVVFWDWQDWPDDDNGMTITMIGGPPDDSPDDAWKKAFPQQKIWRGKAWDQDLVQQKIKIKIWIAHPDQVCQQFKKKKKFKAAPVRDTPWIDPIDRRHDRTDRIDIDMIHNPPPDWFKIFIWMWMAGPVDRVHTGWIAGPVPRDIDRTGTHDIDTRDD

Sequence (192 aa):
MQNEIAAAIDENPFLLFSYNPQEKSDIFDDVLAAIQANHNRCETLVDTEDVFVERYIVDMLRCDHEYQPILYENGIKIVDRFGSFDSDRQAVRVVTGWEVADEAQLEEYNVSIQILTPDWQMVRQARDRHLYNKILKWYVTELSTTGLPPGDYRVVVILYDRYNSSNKVAGVDATTGEVGTILPILHFTIEA

Radius of gyration: 18.92 Å; chains: 1; bounding box: 46×35×57 Å

=== Feature glossary ===
Reading guide. The protein is described through the following features:

Foldseek 3Di. A 3Di character summarizes, for each residue, the relative orientation of the Cα frame of its nearest spatial neighbor. Because it encodes fold topology rather than chemistry, 3Di alignments detect remote structural similarity that sequence alignment misses.

Contact-map, Ramachandran, and PAE plots. Plot images: a contact map (which residues are close in 3D, as an N×N binary image), a Ramachandran scatter (backbone torsion angles, revealing secondary-structure composition at a glance), and — for AlphaFold structures — a PAE heatmap (pairwise prediction confidence).

Radius of gyration, Cα contacts, bounding box. Radius of gyration (Rg) is the root-mean-square distance of Cα atoms from their centroid — a single number for overall size and compactness. A globular domain of N residues has Rg ≈ 2.2·N^0.38 Å; an extended or disordered chain has a much larger Rg. The Cα contact count is the number of residue pairs whose Cα atoms are within 8 Å and are more than four positions apart in sequence — a standard proxy for tertiary packing density. The bounding box is the smallest axis-aligned box enclosing all Cα atoms.

Secondary structure (8-state, DSSP). Eight-state secondary structure (DSSP): H is the canonical α-helix, G the tighter 3₁₀-helix, I the wider π-helix; E/B are β-structure, T and S are turns and bends, and '-' is everything else. DSSP derives these from the pattern of main-chain N–H···O=C hydrogen bonds, not from the sequence.

B-factor. B-factor (Debye–Waller factor) reflects atomic displacement in the crystal lattice. It is an experimental observable (units Å²), not a prediction; low values mean the atom is pinned down, high values mean it moves or is heterogeneous across the crystal.

pLDDT. pLDDT is the predicted lDDT-Cα score: AlphaFold's confidence that the local environment of each residue (all inter-atomic distances within 15 Å) is correctly placed. It is a per-residue number between 0 and 100, with higher meaning more reliable.

Nearest PDB structures. Nearest PDB neighbors are the top structural matches found by Foldseek when searching this structure against the entire Protein Data Bank. Each hit reports a TM-score (0 to 1; >0.5 almost always implies the same fold) and an E-value. These are *structural* homologs — they may share no detectable sequence similarity.

Solvent-accessible surface area. Accessible surface area quantifies burial. A residue with SASA near zero is packed into the hydrophobic core; one with SASA >100 Å² sits on the surface. Computed here via the Shrake–Rupley numerical algorithm with a 1.4 Å probe.

Rendered structure images. Structure images are PyMOL renders from six orthogonal camera directions. Cartoon representation draws helices as coils and strands as arrows; sticks shows the backbone as bonds; surface shows the solvent-excluded envelope. Rainbow coloring maps sequence position to hue (blue→red, N→C); chain coloring assigns a distinct color per polypeptide.

Backbone torsions (φ/ψ). φ (phi) and ψ (psi) are the two rotatable backbone dihedrals per residue: φ is the C(i-1)–N–Cα–C torsion, ψ is the N–Cα–C–N(i+1) torsion, both in degrees on (−180°, 180°]. α-helical residues cluster near (−60°, −45°); β-strand residues near (−120°, +130°). A Ramachandran plot is simply a scatter of (φ, ψ) for every residue.

Predicted aligned error. Predicted Aligned Error (PAE) is an AlphaFold confidence matrix: entry (i, j) is the expected error in the position of residue j, in ångströms, when the prediction is superimposed on the true structure at residue i. Low PAE within a block of residues means that block is internally rigid and well-predicted; high PAE between two blocks means their relative placement is uncertain even if each block individually is confident.

mmCIF coordinates. Structure coordinates are given as an mmCIF _atom_site loop: one row per atom with element, residue name, chain id, sequence number, and x/y/z position in Å. Only the four main-chain atoms per residue are included here; side chains are omitted to keep the record compact.

InterPro / GO / CATH / organism. Database cross-references. InterPro integrates a dozen domain/family signature databases into unified entries with residue-range hits. GO terms attach function/process/location labels with evidence codes. CATH codes position the fold in a four-level structural taxonomy. Organism is the NCBI-taxonomy species name.

Secondary structure (3-state, P-SEA). SS3 is a coarse helix/strand/coil call (letters a/b/c) made by the P-SEA algorithm from inter-Cα distances and dihedrals. It is less detailed than DSSP but needs only Cα positions.

Sequence. Sequence gives the chain of amino acids in standard one-letter code (A=alanine, C=cysteine, …, Y=tyrosine), read N→C. It is the only feature that is directly encoded by the gene; all structural features are derived from the folded form of this sequence.